Protein AF-A0A8H5LMY0-F1 (afdb_monomer)

Solvent-accessible surface area (backbone atoms only — not comparable to full-atom values): 20504 Å² total; per-residue (Å²): 91,68,71,32,50,54,47,29,51,53,27,47,54,52,28,55,54,41,46,53,51,49,53,58,50,42,75,74,46,47,87,82,40,77,97,56,45,57,63,59,41,33,75,75,74,34,60,69,45,54,53,30,51,51,51,29,51,52,29,47,50,49,32,50,54,35,41,39,71,71,48,44,89,65,20,61,63,63,47,51,52,53,53,41,46,51,36,19,69,30,70,88,53,88,33,87,56,16,20,34,84,35,74,74,58,60,54,61,48,52,30,50,52,50,54,29,56,77,70,73,48,83,78,55,75,79,73,68,66,73,43,54,44,51,33,65,26,71,44,54,53,84,74,40,71,68,59,55,48,52,40,53,55,38,50,77,70,64,54,68,51,78,52,70,48,76,55,56,63,69,57,58,74,69,53,50,60,57,81,75,70,44,90,75,84,91,67,79,77,76,65,88,74,67,47,35,34,33,37,28,52,59,88,95,41,82,43,81,46,70,59,80,48,83,97,45,55,89,41,51,46,41,35,42,24,14,60,33,74,49,78,30,45,43,44,68,22,71,55,66,68,80,60,54,65,77,78,46,73,87,60,61,97,80,58,72,79,38,60,61,95,90,49,62,44,68,44,29,36,36,35,32,31,76,51,27,43,37,38,37,30,35,83,92,51,27,65,60,51,50,53,49,51,52,44,20,58,75,47,24,11,32,38,35,49,76,58,34,36,32,47,44,71,44,80,54,97,64,83,51,64,61,90,85,50,43,51,23,49,46,90,60,47,46,74,39,80,92,72,22,36,38,37,43,40,48,44,91,81,71,88,65,72,43,77,79,46,72,46,65,42,67,47,102

pLDDT: mean 80.81, std 12.06, range [38.53, 96.0]

Nearest PDB structures (foldseek):
  8oqy-assembly1_C  TM=3.494E-01  e=2.294E+00  Homo sapiens
  7n52-assembly3_C  TM=2.792E-01  e=6.832E+00  Runella zeae

Mean predicted aligned error: 9.89 Å

Organism: NCBI:txid2823264

Radius of gyration: 25.11 Å; Cα contacts (8 Å, |Δi|>4): 521; chains: 1; bounding box: 63×44×65 Å

Secondary structure (DSSP, 8-state):
-HHHHHHHHHHHHHHHHHHHHHHHHHHHHGGGSTT--HHHHHHHH-HHHHHHHHHHHHHHHHHHHHHHHHHGGGGHHHHHHHHHHHHHT-SSS--TTTEEEEES-HHHHHHHHHHHHHHTPPPPGGGG---EEEEE-EEEET--HHHHHHHHHHHHTT----EEEEE-HHHHHH--TTTTT-S---S----STTSEEEEEEETTEEEEEE---TT-GGGEEEEEEESEEEEEEEEE-TTS-TTHHHH--S--TT--SSS-TT-EEEEEEEEEES-EEEEEE-HHHHHHHHHHHHHHHHHT-EEEETTEEEESS---TT-S--TTSEEEEGGG-EEETTTTEEEEEPPTT--S-EEEEEEEEE--

Sequence (364 aa):
MEKAREAVEAANVNYYAVLNEAQIQWKIVKDSFFGMDFWQWVIGKYAPLSDADNARKATSVELYEAMNVYHGPDAAYPAQIVNGLGRTTSSKALSPGYNQDGLIDDADLINRIFEYAKKGEKIPDGDLVQSTIRVPQYTLSGYTSTVIQSWIDASSRGASRDQVITIDIDQGRTTKWEDLGFKEVSGNGAGLWPFLSAEVRVGDQWESRILNTSGRENDIALQLAMVGVQKFDIETGGWNIPNVKTRFPDRIPDAPDALSPKVARILSVLAAYDIELKVNFASGIRNEVDKTYEEVKSTGGRMSVFGFHVSAGADNGSDNGSNEYIETKFEDVKWDEASGSMTLTAVKGQFYPTILGAVAHRFD

Structure (mmCIF, N/CA/C/O backbone):
data_AF-A0A8H5LMY0-F1
#
_entry.id   AF-A0A8H5LMY0-F1
#
loop_
_atom_site.group_PDB
_atom_site.id
_atom_site.type_symbol
_atom_site.label_atom_id
_atom_site.label_alt_id
_atom_site.label_comp_id
_atom_site.label_asym_id
_atom_site.label_entity_id
_atom_site.label_seq_id
_atom_site.pdbx_PDB_ins_code
_atom_site.Cartn_x
_atom_site.Cartn_y
_atom_site.Cartn_z
_atom_site.occupancy
_atom_site.B_iso_or_equiv
_atom_site.auth_seq_id
_atom_site.auth_comp_id
_atom_site.auth_asym_id
_atom_site.auth_atom_id
_atom_site.pdbx_PDB_model_num
ATOM 1 N N . MET A 1 1 ? 31.220 4.637 -24.782 1.00 78.12 1 MET A N 1
ATOM 2 C CA . MET A 1 1 ? 30.242 3.971 -23.897 1.00 78.12 1 MET A CA 1
ATOM 3 C C . MET A 1 1 ? 29.850 4.868 -22.726 1.00 78.12 1 MET A C 1
ATOM 5 O O . MET A 1 1 ? 28.676 5.174 -22.620 1.00 78.12 1 MET A O 1
ATOM 9 N N . GLU A 1 2 ? 30.793 5.344 -21.905 1.00 80.50 2 GLU A N 1
ATOM 10 C CA . GLU A 1 2 ? 30.508 6.189 -20.725 1.00 80.50 2 GLU A CA 1
ATOM 11 C C . GLU A 1 2 ? 29.633 7.416 -21.030 1.00 80.50 2 GLU A C 1
ATOM 13 O O . GLU A 1 2 ? 28.540 7.526 -20.488 1.00 80.50 2 GLU A O 1
ATOM 18 N N . LYS A 1 3 ? 30.026 8.241 -22.009 1.00 85.25 3 LYS A N 1
ATOM 19 C CA . LYS A 1 3 ? 29.224 9.388 -22.472 1.00 85.25 3 LYS A CA 1
ATOM 20 C C . LYS A 1 3 ? 27.784 9.018 -22.874 1.00 85.25 3 LYS A C 1
ATOM 22 O O . LYS A 1 3 ? 26.855 9.764 -22.593 1.00 85.25 3 LYS A O 1
ATOM 27 N N . ALA A 1 4 ? 27.592 7.874 -23.537 1.00 83.25 4 ALA A N 1
ATOM 28 C CA . ALA A 1 4 ? 26.262 7.419 -23.957 1.00 83.25 4 ALA A CA 1
ATOM 29 C C . ALA A 1 4 ? 25.419 6.956 -22.755 1.00 83.25 4 ALA A C 1
ATOM 31 O O . ALA A 1 4 ? 24.219 7.206 -22.704 1.00 83.25 4 ALA A O 1
ATOM 32 N N . ARG A 1 5 ? 26.054 6.333 -21.753 1.00 79.75 5 ARG A N 1
ATOM 33 C CA . ARG A 1 5 ? 25.404 5.955 -20.491 1.00 79.75 5 ARG A CA 1
ATOM 34 C C . ARG A 1 5 ? 24.931 7.187 -19.719 1.00 79.75 5 ARG A C 1
ATOM 36 O O . ARG A 1 5 ? 23.774 7.228 -19.320 1.00 79.75 5 ARG A O 1
ATOM 43 N N . GLU A 1 6 ? 25.797 8.185 -19.552 1.00 84.12 6 GLU A N 1
ATOM 44 C CA . GLU A 1 6 ? 25.456 9.447 -18.876 1.00 84.12 6 GLU A CA 1
ATOM 45 C C . GLU A 1 6 ? 24.308 10.179 -19.585 1.00 84.12 6 GLU A C 1
ATOM 47 O O . GLU A 1 6 ? 23.391 10.681 -18.937 1.00 84.12 6 GLU A O 1
ATOM 52 N N . ALA A 1 7 ? 24.306 10.183 -20.923 1.00 86.12 7 ALA A N 1
ATOM 53 C CA . ALA A 1 7 ? 23.224 10.767 -21.711 1.00 86.12 7 ALA A CA 1
ATOM 54 C C . ALA A 1 7 ? 21.880 10.045 -21.499 1.00 86.12 7 ALA A C 1
ATOM 56 O O . ALA A 1 7 ? 20.842 10.699 -21.376 1.00 86.12 7 ALA A O 1
ATOM 57 N N . VAL A 1 8 ? 21.879 8.708 -21.420 1.00 82.69 8 VAL A N 1
ATOM 58 C CA . VAL A 1 8 ? 20.674 7.921 -21.101 1.00 82.69 8 VAL A CA 1
ATOM 59 C C . VAL A 1 8 ? 20.189 8.192 -19.681 1.00 82.69 8 VAL A C 1
ATOM 61 O O . VAL A 1 8 ? 18.988 8.357 -19.471 1.00 82.69 8 VAL A O 1
ATOM 64 N N . GLU A 1 9 ? 21.095 8.264 -18.707 1.00 81.38 9 GLU A N 1
ATOM 65 C CA . GLU A 1 9 ? 20.751 8.565 -17.316 1.00 81.38 9 GLU A CA 1
ATOM 66 C C . GLU A 1 9 ? 20.093 9.944 -17.190 1.00 81.38 9 GLU A C 1
ATOM 68 O O . GLU A 1 9 ? 18.979 10.048 -16.674 1.00 81.38 9 GLU A O 1
ATOM 73 N N . ALA A 1 10 ? 20.712 10.983 -17.755 1.00 85.38 10 ALA A N 1
ATOM 74 C CA . ALA A 1 10 ? 20.158 12.334 -17.761 1.00 85.38 10 ALA A CA 1
ATOM 75 C C . ALA A 1 10 ? 18.797 12.402 -18.478 1.00 85.38 10 ALA A C 1
ATOM 77 O O . ALA A 1 10 ? 17.859 13.032 -17.982 1.00 85.38 10 ALA A O 1
ATOM 78 N N . ALA A 1 11 ? 18.655 11.717 -19.618 1.00 86.69 11 ALA A N 1
ATOM 79 C CA . ALA A 1 11 ? 17.395 11.672 -20.353 1.00 86.69 11 ALA A CA 1
ATOM 80 C C . ALA A 1 11 ? 16.287 10.941 -19.575 1.00 86.69 11 ALA A C 1
ATOM 82 O O . ALA A 1 11 ? 15.136 11.374 -19.610 1.00 86.69 11 ALA A O 1
ATOM 83 N N . ASN A 1 12 ? 16.621 9.875 -18.839 1.00 83.00 12 ASN A N 1
ATOM 84 C CA . ASN A 1 12 ? 15.682 9.189 -17.951 1.00 83.00 12 ASN A CA 1
ATOM 85 C C . ASN A 1 12 ? 15.234 10.098 -16.800 1.00 83.00 12 ASN A C 1
ATOM 87 O O . ASN A 1 12 ? 14.035 10.191 -16.547 1.00 83.00 12 ASN A O 1
ATOM 91 N N . VAL A 1 13 ? 16.166 10.793 -16.136 1.00 84.44 13 VAL A N 1
ATOM 92 C CA . VAL A 1 13 ? 15.845 11.744 -15.056 1.00 84.44 13 VAL A CA 1
ATOM 93 C C . VAL A 1 13 ? 14.888 12.826 -15.557 1.00 84.44 13 VAL A C 1
ATOM 95 O O . VAL A 1 13 ? 13.841 13.047 -14.949 1.00 84.44 13 VAL A O 1
ATOM 98 N N . ASN A 1 14 ? 15.198 13.446 -16.700 1.00 90.12 14 ASN A N 1
ATOM 99 C CA . ASN A 1 14 ? 14.336 14.460 -17.305 1.00 90.12 14 ASN A CA 1
ATOM 100 C C . ASN A 1 14 ? 12.956 13.896 -17.675 1.00 90.12 14 ASN A C 1
ATOM 102 O O . ASN A 1 14 ? 11.933 14.496 -17.362 1.00 90.12 14 ASN A O 1
ATOM 106 N N . TYR A 1 15 ? 12.912 12.718 -18.301 1.00 88.94 15 TYR A N 1
ATOM 107 C CA . TYR A 1 15 ? 11.657 12.073 -18.674 1.00 88.94 15 TYR A CA 1
ATOM 108 C C . TYR A 1 15 ? 10.741 11.827 -17.472 1.00 88.94 15 TYR A C 1
ATOM 110 O O . TYR A 1 15 ? 9.559 12.157 -17.541 1.00 88.94 15 TYR A O 1
ATOM 118 N N . TYR A 1 16 ? 11.260 11.285 -16.366 1.00 85.94 16 TYR A N 1
ATOM 119 C CA . TYR A 1 16 ? 10.435 11.019 -15.185 1.00 85.94 16 TYR A CA 1
ATOM 120 C C . TYR A 1 16 ? 9.992 12.294 -14.466 1.00 85.94 16 TYR A C 1
ATOM 122 O O . TYR A 1 16 ? 8.871 12.331 -13.960 1.00 85.94 16 TYR A O 1
ATOM 130 N N . ALA A 1 17 ? 10.817 13.345 -14.468 1.00 87.88 17 ALA A N 1
ATOM 131 C CA . ALA A 1 17 ? 10.412 14.653 -13.960 1.00 87.88 17 ALA A CA 1
ATOM 132 C C . ALA A 1 17 ? 9.225 15.215 -14.764 1.00 87.88 17 ALA A C 1
ATOM 134 O O . ALA A 1 17 ? 8.184 15.534 -14.190 1.00 87.88 17 ALA A O 1
ATOM 135 N N . VAL A 1 18 ? 9.334 15.227 -16.096 1.00 91.88 18 VAL A N 1
ATOM 136 C CA . VAL A 1 18 ? 8.271 15.719 -16.988 1.00 91.88 18 VAL A CA 1
ATOM 137 C C . VAL A 1 18 ? 7.027 14.822 -16.949 1.00 91.88 18 VAL A C 1
ATOM 139 O O . VAL A 1 18 ? 5.908 15.318 -17.042 1.00 91.88 18 VAL A O 1
ATOM 142 N N . LEU A 1 19 ? 7.186 13.504 -16.784 1.00 88.44 19 LEU A N 1
ATOM 143 C CA . LEU A 1 19 ? 6.060 12.582 -16.609 1.00 88.44 19 LEU A CA 1
ATOM 144 C C . LEU A 1 19 ? 5.266 12.908 -15.340 1.00 88.44 19 LEU A C 1
ATOM 146 O O . LEU A 1 19 ? 4.040 12.955 -15.392 1.00 88.44 19 LEU A O 1
ATOM 150 N N . ASN A 1 20 ? 5.956 13.152 -14.225 1.00 86.38 20 ASN A N 1
ATOM 151 C CA . ASN A 1 20 ? 5.317 13.528 -12.968 1.00 86.38 20 ASN A CA 1
ATOM 152 C C . ASN A 1 20 ? 4.568 14.866 -13.099 1.00 86.38 20 ASN A C 1
ATOM 154 O O . ASN A 1 20 ? 3.418 14.983 -12.681 1.00 86.38 20 ASN A O 1
ATOM 158 N N . GLU A 1 21 ? 5.173 15.862 -13.751 1.00 91.12 21 GLU A N 1
ATOM 159 C CA . GLU A 1 21 ? 4.499 17.132 -14.048 1.00 91.12 21 GLU A CA 1
ATOM 160 C C . GLU A 1 21 ? 3.264 16.937 -14.937 1.00 91.12 21 GLU A C 1
ATOM 162 O O . GLU A 1 21 ? 2.202 17.490 -14.646 1.00 91.12 21 GLU A O 1
ATOM 167 N N . ALA A 1 22 ? 3.363 16.110 -15.980 1.00 90.00 22 ALA A N 1
ATOM 168 C CA . ALA A 1 22 ? 2.241 15.791 -16.857 1.00 90.00 22 ALA A CA 1
ATOM 169 C C . ALA A 1 22 ? 1.087 15.132 -16.091 1.00 90.00 22 ALA A C 1
ATOM 171 O O . ALA A 1 22 ? -0.069 15.472 -16.327 1.00 90.00 22 ALA A O 1
ATOM 172 N N . GLN A 1 23 ? 1.381 14.219 -15.160 1.00 86.75 23 GLN A N 1
ATOM 173 C CA . GLN A 1 23 ? 0.374 13.577 -14.309 1.00 86.75 23 GLN A CA 1
ATOM 174 C C . GLN A 1 23 ? -0.329 14.588 -13.400 1.00 86.75 23 GLN A C 1
ATOM 176 O O . GLN A 1 23 ? -1.553 14.566 -13.293 1.00 86.75 23 GLN A O 1
ATOM 181 N N . ILE A 1 24 ? 0.423 15.506 -12.786 1.00 86.88 24 ILE A N 1
ATOM 182 C CA . ILE A 1 24 ? -0.144 16.587 -11.966 1.00 86.88 24 ILE A CA 1
ATOM 183 C C . ILE A 1 24 ? -1.060 17.477 -12.816 1.00 86.88 24 ILE A C 1
ATOM 185 O O . ILE A 1 24 ? -2.178 17.778 -12.408 1.00 86.88 24 ILE A O 1
ATOM 189 N N . GLN A 1 25 ? -0.620 17.872 -14.013 1.00 90.69 25 GLN A N 1
ATOM 190 C CA . GLN A 1 25 ? -1.428 18.694 -14.919 1.00 90.69 25 GLN A CA 1
ATOM 191 C C . GLN A 1 25 ? -2.674 17.954 -15.412 1.00 90.69 25 GLN A C 1
ATOM 193 O O . GLN A 1 25 ? -3.753 18.539 -15.460 1.00 90.69 25 GLN A O 1
ATOM 198 N N . TRP A 1 26 ? -2.557 16.662 -15.725 1.00 89.38 26 TRP A N 1
ATOM 199 C CA . TRP A 1 26 ? -3.686 15.833 -16.138 1.00 89.38 26 TRP A CA 1
ATOM 200 C C . TRP A 1 26 ? -4.792 15.808 -15.085 1.00 89.38 26 TRP A C 1
ATOM 202 O O . TRP A 1 26 ? -5.952 16.029 -15.426 1.00 89.38 26 TRP A O 1
ATOM 212 N N . LYS A 1 27 ? -4.434 15.654 -13.804 1.00 84.00 27 LYS A N 1
ATOM 213 C CA . LYS A 1 27 ? -5.391 15.707 -12.687 1.00 84.00 27 LYS A CA 1
ATOM 214 C C . LYS A 1 27 ? -6.199 17.004 -12.648 1.00 84.00 27 LYS A C 1
ATOM 216 O O . LYS A 1 27 ? -7.352 16.976 -12.237 1.00 84.00 27 LYS A O 1
ATOM 221 N N . ILE A 1 28 ? -5.619 18.116 -13.101 1.00 87.00 28 ILE A N 1
ATOM 222 C CA . ILE A 1 28 ? -6.274 19.431 -13.141 1.00 87.00 28 ILE A CA 1
ATOM 223 C C . ILE A 1 28 ? -7.209 19.556 -14.351 1.00 87.00 28 ILE A C 1
ATOM 225 O O . ILE A 1 28 ? -8.262 20.181 -14.253 1.00 87.00 28 ILE A O 1
ATOM 229 N N . VAL A 1 29 ? -6.826 19.003 -15.507 1.00 88.69 29 VAL A N 1
ATOM 230 C CA . VAL A 1 29 ? -7.507 19.296 -16.781 1.00 88.69 29 VAL A CA 1
ATOM 231 C C . VAL A 1 29 ? -8.411 18.181 -17.299 1.00 88.69 29 VAL A C 1
ATOM 233 O O . VAL A 1 29 ? -9.214 18.449 -18.190 1.00 88.69 29 VAL A O 1
ATOM 236 N N . LYS A 1 30 ? -8.305 16.951 -16.785 1.00 84.62 30 LYS A N 1
ATOM 237 C CA . LYS A 1 30 ? -8.988 15.761 -17.328 1.00 84.62 30 LYS A CA 1
ATOM 238 C C . LYS A 1 30 ? -10.499 15.927 -17.509 1.00 84.62 30 LYS A C 1
ATOM 240 O O . LYS A 1 30 ? -11.033 15.505 -18.531 1.00 84.62 30 LYS A O 1
ATOM 245 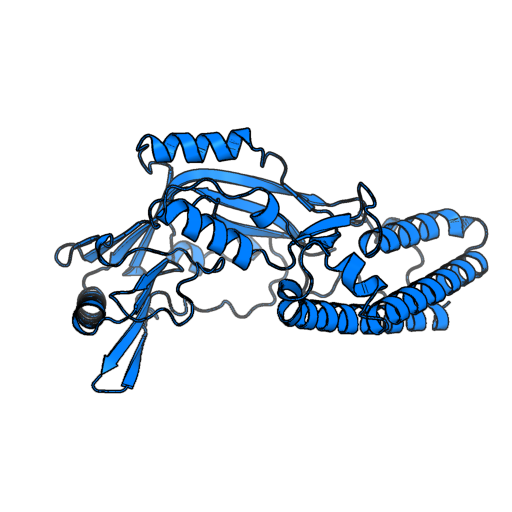N N . ASP A 1 31 ? -11.172 16.635 -16.603 1.00 83.56 31 ASP A N 1
ATOM 246 C CA . ASP A 1 31 ? -12.624 16.856 -16.674 1.00 83.56 31 ASP A CA 1
ATOM 247 C C . ASP A 1 31 ? -13.028 17.770 -17.843 1.00 83.56 31 ASP A C 1
ATOM 249 O O . ASP A 1 31 ? -14.152 17.714 -18.336 1.00 83.56 31 ASP A O 1
ATOM 253 N N . SER A 1 32 ? -12.091 18.581 -18.345 1.00 86.62 32 SER A N 1
ATOM 254 C CA . SER A 1 32 ? -12.278 19.397 -19.552 1.00 86.62 32 SER A CA 1
ATOM 255 C C . SER A 1 32 ? -12.046 18.613 -20.853 1.00 86.62 32 SER A C 1
ATOM 257 O O . SER A 1 32 ? -12.332 19.127 -21.935 1.00 86.62 32 SER A O 1
ATOM 259 N N . PHE A 1 33 ? -11.532 17.381 -20.772 1.00 82.69 33 PHE A N 1
ATOM 260 C CA . PHE A 1 33 ? -11.174 16.534 -21.913 1.00 82.69 33 PHE A CA 1
ATOM 261 C C . PHE A 1 33 ? -11.903 15.182 -21.858 1.00 82.69 33 PHE A C 1
ATOM 263 O O . PHE A 1 33 ? -11.289 14.117 -21.890 1.00 82.69 33 PHE A O 1
ATOM 270 N N . PHE A 1 34 ? -13.237 15.225 -21.797 1.00 76.69 34 PHE A N 1
ATOM 271 C CA . PHE A 1 34 ? -14.074 14.025 -21.715 1.00 76.69 34 PHE A CA 1
ATOM 272 C C . PHE A 1 34 ? -13.813 13.036 -22.866 1.00 76.69 34 PHE A C 1
ATOM 274 O O . PHE A 1 34 ? -13.769 13.418 -24.037 1.00 76.69 34 PHE A O 1
ATOM 281 N N . GLY A 1 35 ? -13.668 11.751 -22.528 1.00 74.81 35 GLY A N 1
ATOM 282 C CA . GLY A 1 35 ? -13.412 10.671 -23.488 1.00 74.81 35 GLY A CA 1
ATOM 283 C C . GLY A 1 35 ? -11.971 10.592 -24.008 1.00 74.81 35 GLY A C 1
ATOM 284 O O . GLY A 1 35 ? -11.699 9.764 -24.875 1.00 74.81 35 GLY A O 1
ATOM 285 N N . MET A 1 36 ? -11.064 11.429 -23.495 1.00 81.12 36 MET A N 1
ATOM 286 C CA . MET A 1 36 ? -9.635 11.377 -23.787 1.00 81.12 36 MET A CA 1
ATOM 287 C C . MET A 1 36 ? -8.887 10.721 -22.623 1.00 81.12 36 MET A C 1
ATOM 289 O O . MET A 1 36 ? -9.093 11.099 -21.472 1.00 81.12 36 MET A O 1
ATOM 293 N N . ASP A 1 37 ? -8.010 9.759 -22.906 1.00 81.62 37 ASP A N 1
ATOM 294 C CA . ASP A 1 37 ? -7.088 9.227 -21.898 1.00 81.62 37 ASP A CA 1
ATOM 295 C C . ASP A 1 37 ? -5.829 10.101 -21.753 1.00 81.62 37 ASP A C 1
ATOM 297 O O . ASP A 1 37 ? -5.528 10.964 -22.587 1.00 81.62 37 ASP A O 1
ATOM 301 N N . PHE A 1 38 ? -5.064 9.856 -20.686 1.00 85.25 38 PHE A N 1
ATOM 302 C CA . PHE A 1 38 ? -3.821 10.572 -20.409 1.00 85.25 38 PHE A CA 1
ATOM 303 C C . PHE A 1 38 ? -2.852 10.586 -21.602 1.00 85.25 38 PHE A C 1
ATOM 305 O O . PHE A 1 38 ? -2.283 11.628 -21.918 1.00 85.25 38 PHE A O 1
ATOM 312 N N . TRP A 1 39 ? -2.664 9.466 -22.303 1.00 83.94 39 TRP A N 1
ATOM 313 C CA . TRP A 1 39 ? -1.712 9.386 -23.413 1.00 83.94 39 TRP A CA 1
ATOM 314 C C . TRP A 1 39 ? -2.219 10.088 -24.670 1.00 83.94 39 TRP A C 1
ATOM 316 O O . TRP A 1 39 ? -1.433 10.735 -25.363 1.00 83.94 39 TRP A O 1
ATOM 326 N N . GLN A 1 40 ? -3.518 10.015 -24.950 1.00 84.62 40 GLN A N 1
ATOM 327 C CA . GLN A 1 40 ? -4.160 10.783 -26.013 1.00 84.62 40 GLN A CA 1
ATOM 328 C C . GLN A 1 40 ? -4.018 12.289 -25.759 1.00 84.62 40 GLN A C 1
ATOM 330 O O . GLN A 1 40 ? -3.682 13.041 -26.679 1.00 84.62 40 GLN A O 1
ATOM 335 N N . TRP A 1 41 ? -4.186 12.720 -24.505 1.00 89.38 41 TRP A N 1
ATOM 336 C CA . TRP A 1 41 ? -3.946 14.102 -24.100 1.00 89.38 41 TRP A CA 1
ATOM 337 C C . TRP A 1 41 ? -2.478 14.487 -24.239 1.00 89.38 41 TRP A C 1
ATOM 339 O O . TRP A 1 41 ? -2.177 15.516 -24.840 1.00 89.38 41 TRP A O 1
ATOM 349 N N . VAL A 1 42 ? -1.549 13.643 -23.789 1.00 88.94 42 VAL A N 1
ATOM 350 C CA . VAL A 1 42 ? -0.111 13.895 -23.944 1.00 88.94 42 VAL A CA 1
ATOM 351 C C . VAL A 1 42 ? 0.259 14.104 -25.412 1.00 88.94 42 VAL A C 1
ATOM 353 O O . VAL A 1 42 ? 0.918 15.088 -25.744 1.00 88.94 42 VAL A O 1
ATOM 356 N N . ILE A 1 43 ? -0.219 13.230 -26.302 1.00 85.19 43 ILE A N 1
ATOM 357 C CA . ILE A 1 43 ? 0.054 13.308 -27.744 1.00 85.19 43 ILE A CA 1
ATOM 358 C C . ILE A 1 43 ? -0.514 14.595 -28.355 1.00 85.19 43 ILE A C 1
ATOM 360 O O . ILE A 1 43 ? 0.135 15.211 -29.198 1.00 85.19 43 ILE A O 1
ATOM 364 N N . GLY A 1 44 ? -1.723 15.000 -27.961 1.00 86.56 44 GLY A N 1
ATOM 365 C CA . GLY A 1 44 ? -2.414 16.129 -28.584 1.00 86.56 44 GLY A CA 1
ATOM 366 C C . GLY A 1 44 ? -2.173 17.493 -27.933 1.00 86.56 44 GLY A C 1
ATOM 367 O O . GLY A 1 44 ? -2.432 18.515 -28.573 1.00 86.56 44 GLY A O 1
ATOM 368 N N . LYS A 1 45 ? -1.769 17.527 -26.657 1.00 90.88 45 LYS A N 1
ATOM 369 C CA . LYS A 1 45 ? -1.872 18.715 -25.790 1.00 90.88 45 LYS A CA 1
ATOM 370 C C . LYS A 1 45 ? -0.692 18.926 -24.839 1.00 90.88 45 LYS A C 1
ATOM 372 O O . LYS A 1 45 ? -0.563 20.037 -24.333 1.00 90.88 45 LYS A O 1
ATOM 377 N N . TYR A 1 46 ? 0.181 17.937 -24.625 1.00 92.12 46 TYR A N 1
ATOM 378 C CA . TYR A 1 46 ? 1.328 18.063 -23.715 1.00 92.12 46 TYR A CA 1
ATOM 379 C C . TYR A 1 46 ? 2.644 17.647 -24.390 1.00 92.12 46 TYR A C 1
ATOM 381 O O . TYR A 1 46 ? 3.262 16.628 -24.070 1.00 92.12 46 TYR A O 1
ATOM 389 N N . ALA A 1 47 ? 3.092 18.486 -25.332 1.00 93.12 47 ALA A N 1
ATOM 390 C CA . ALA A 1 47 ? 4.332 18.294 -26.088 1.00 93.12 47 ALA A CA 1
ATOM 391 C C . ALA A 1 47 ? 5.585 18.000 -25.229 1.00 93.12 47 ALA A C 1
ATOM 393 O O . ALA A 1 47 ? 6.333 17.103 -25.625 1.00 93.12 47 ALA A O 1
ATOM 394 N N . PRO A 1 48 ? 5.798 18.627 -24.046 1.00 94.94 48 PRO A N 1
ATOM 395 C CA . PRO A 1 48 ? 7.012 18.400 -23.258 1.00 94.94 48 PRO A CA 1
ATOM 396 C C . PRO A 1 48 ? 7.288 16.928 -22.933 1.00 94.94 48 PRO A C 1
ATOM 398 O O . PRO A 1 48 ? 8.429 16.477 -23.030 1.00 94.94 48 PRO A O 1
ATOM 401 N N . LEU A 1 49 ? 6.256 16.143 -22.599 1.00 91.06 49 LEU A N 1
ATOM 402 C CA . LEU A 1 49 ? 6.439 14.719 -22.297 1.00 91.06 49 LEU A CA 1
ATOM 403 C C . LEU A 1 49 ? 6.758 13.902 -23.554 1.00 91.06 49 LEU A C 1
ATOM 405 O O . LEU A 1 49 ? 7.557 12.966 -23.500 1.00 91.06 49 LEU A O 1
ATOM 409 N N . SER A 1 50 ? 6.169 14.258 -24.698 1.00 85.62 50 SER A N 1
ATOM 410 C CA . SER A 1 50 ? 6.508 13.613 -25.967 1.00 85.62 50 SER A CA 1
ATOM 411 C C . SER A 1 50 ? 7.959 13.898 -26.368 1.00 85.62 50 SER A C 1
ATOM 413 O O . SER A 1 50 ? 8.655 12.982 -26.810 1.00 85.62 50 SER A O 1
ATOM 415 N N . ASP A 1 51 ? 8.432 15.128 -26.170 1.00 89.88 51 ASP A N 1
ATOM 416 C CA . ASP A 1 51 ? 9.812 15.523 -26.458 1.00 89.88 51 ASP A CA 1
ATOM 417 C C . ASP A 1 51 ? 10.804 14.812 -25.532 1.00 89.88 51 ASP A C 1
ATOM 419 O O . ASP A 1 51 ? 11.807 14.266 -25.998 1.00 89.88 51 ASP A O 1
ATOM 423 N N . ALA A 1 52 ? 10.488 14.724 -24.237 1.00 89.75 52 ALA A N 1
ATOM 424 C CA . ALA A 1 52 ? 11.304 13.993 -23.275 1.00 89.75 52 ALA A CA 1
ATOM 425 C C . ALA A 1 52 ? 11.376 12.483 -23.591 1.00 89.75 52 ALA A C 1
ATOM 427 O O . ALA A 1 52 ? 12.456 11.893 -23.521 1.00 89.75 52 ALA A O 1
ATOM 428 N N . ASP A 1 53 ? 10.264 11.850 -23.992 1.00 86.38 53 ASP A N 1
ATOM 429 C CA . ASP A 1 53 ? 10.255 10.439 -24.420 1.00 86.38 53 ASP A CA 1
ATOM 430 C C . ASP A 1 53 ? 11.088 10.224 -25.693 1.00 86.38 53 ASP A C 1
ATOM 432 O O . ASP A 1 53 ? 11.834 9.248 -25.794 1.00 86.38 53 ASP A O 1
ATOM 436 N N . ASN A 1 54 ? 11.001 11.145 -26.657 1.00 86.94 54 ASN A N 1
ATOM 437 C CA . ASN A 1 54 ? 11.791 11.085 -27.886 1.00 86.94 54 ASN A CA 1
ATOM 438 C C . ASN A 1 54 ? 13.294 11.239 -27.601 1.00 86.94 54 ASN A C 1
ATOM 440 O O . ASN A 1 54 ? 14.088 10.453 -28.120 1.00 86.94 54 ASN A O 1
ATOM 444 N N . ALA A 1 55 ? 13.685 12.186 -26.741 1.00 89.25 55 ALA A N 1
ATOM 445 C CA . ALA A 1 55 ? 15.076 12.372 -26.326 1.00 89.25 55 ALA A CA 1
ATOM 446 C C . ALA A 1 55 ? 15.633 11.119 -25.630 1.00 89.25 55 ALA A C 1
ATOM 448 O O . ALA A 1 55 ? 16.719 10.648 -25.962 1.00 89.25 55 ALA A O 1
ATOM 449 N N . ARG A 1 56 ? 14.852 10.521 -24.725 1.00 87.38 56 ARG A N 1
ATOM 450 C CA . ARG A 1 56 ? 15.198 9.269 -24.038 1.00 87.38 56 ARG A CA 1
ATOM 451 C C . ARG A 1 56 ? 15.368 8.090 -24.997 1.00 87.38 56 ARG A C 1
ATOM 453 O O . ARG A 1 56 ? 16.285 7.284 -24.838 1.00 87.38 56 ARG A O 1
ATOM 460 N N . LYS A 1 57 ? 14.499 7.972 -26.004 1.00 84.25 57 LYS A N 1
ATOM 461 C CA . LYS A 1 57 ? 14.621 6.943 -27.049 1.00 84.25 57 LYS A CA 1
ATOM 462 C C . LYS A 1 57 ? 15.874 7.144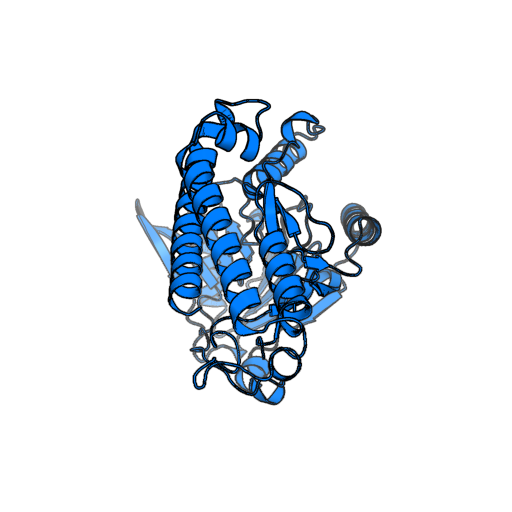 -27.893 1.00 84.25 57 LYS A C 1
ATOM 464 O O . LYS A 1 57 ? 16.575 6.170 -28.145 1.00 84.25 57 LYS A O 1
ATOM 469 N N . ALA A 1 58 ? 16.168 8.383 -28.287 1.00 86.12 58 ALA A N 1
ATOM 470 C CA . ALA A 1 58 ? 17.360 8.708 -29.064 1.00 86.12 58 ALA A CA 1
ATOM 471 C C . ALA A 1 58 ? 18.644 8.320 -28.313 1.00 86.12 58 ALA A C 1
ATOM 473 O O . ALA A 1 58 ? 19.458 7.568 -28.845 1.00 86.12 58 ALA A O 1
ATOM 474 N N . THR A 1 59 ? 18.782 8.718 -27.044 1.00 86.50 59 THR A N 1
ATOM 475 C CA . THR A 1 59 ? 19.963 8.358 -26.240 1.00 86.50 59 THR A CA 1
ATOM 476 C C . THR A 1 59 ? 20.059 6.853 -25.979 1.00 86.50 59 THR A C 1
ATOM 478 O O . THR A 1 59 ? 21.157 6.299 -25.947 1.00 86.50 59 THR A O 1
ATOM 481 N N . SER A 1 60 ? 18.927 6.150 -25.858 1.00 81.94 60 SER A N 1
ATOM 482 C CA . SER A 1 60 ? 18.916 4.685 -25.719 1.00 81.94 60 SER A CA 1
ATOM 483 C C . SER A 1 60 ? 19.450 3.974 -26.970 1.00 81.94 60 SER A C 1
ATOM 485 O O . SER A 1 60 ? 20.156 2.972 -26.847 1.00 81.94 60 SER A O 1
ATOM 487 N N . VAL A 1 61 ? 19.151 4.495 -28.166 1.00 82.75 61 VAL A N 1
ATOM 488 C CA . VAL A 1 61 ? 19.713 3.987 -29.430 1.00 82.75 61 VAL A CA 1
ATOM 489 C C . VAL A 1 61 ? 21.223 4.228 -29.483 1.00 82.75 61 VAL A C 1
ATOM 491 O O . VAL A 1 61 ? 21.969 3.301 -29.789 1.00 82.75 61 VAL A O 1
ATOM 494 N N . GLU A 1 62 ? 21.692 5.418 -29.100 1.00 85.44 62 GLU A N 1
ATOM 495 C CA . GLU A 1 62 ? 23.132 5.719 -29.038 1.00 85.44 62 GLU A CA 1
ATOM 496 C C . GLU A 1 62 ? 23.881 4.793 -28.067 1.00 85.44 62 GLU A C 1
ATOM 498 O O . GLU A 1 62 ? 24.991 4.337 -28.355 1.00 85.44 62 GLU A O 1
ATOM 503 N N . LEU A 1 63 ? 23.275 4.469 -26.918 1.00 83.38 63 LEU A N 1
ATOM 504 C CA . LEU A 1 63 ? 23.842 3.502 -25.979 1.00 83.38 63 LEU A CA 1
ATOM 505 C C . LEU A 1 63 ? 23.931 2.102 -26.600 1.00 83.38 63 LEU A C 1
ATOM 507 O O . LEU A 1 63 ? 24.964 1.449 -26.463 1.00 83.38 63 LEU A O 1
ATOM 511 N N . TYR A 1 64 ? 22.890 1.658 -27.307 1.00 79.81 64 TYR A N 1
ATOM 512 C CA . TYR A 1 64 ? 22.885 0.369 -28.004 1.00 79.81 64 TYR A CA 1
ATOM 513 C C . TYR A 1 64 ? 23.997 0.284 -29.061 1.00 79.81 64 TYR A C 1
ATOM 515 O O . TYR A 1 64 ? 24.745 -0.696 -29.107 1.00 79.81 64 TYR A O 1
ATOM 523 N N . GLU A 1 65 ? 24.167 1.326 -29.875 1.00 83.75 65 GLU A N 1
ATOM 524 C CA . GLU A 1 65 ? 25.253 1.402 -30.856 1.00 83.75 65 GLU A CA 1
ATOM 525 C C . GLU A 1 65 ? 26.629 1.373 -30.178 1.00 83.75 65 GLU A C 1
ATOM 527 O O . GLU A 1 65 ? 27.509 0.608 -30.579 1.00 83.75 65 GLU A O 1
ATOM 532 N N . ALA A 1 66 ? 26.802 2.132 -29.092 1.00 82.56 66 ALA A N 1
ATOM 533 C CA . ALA A 1 66 ? 28.037 2.132 -28.317 1.00 82.56 66 ALA A CA 1
ATOM 534 C C . ALA A 1 66 ? 28.343 0.762 -27.680 1.00 82.56 66 ALA A C 1
ATOM 536 O O . ALA A 1 66 ? 29.515 0.392 -27.579 1.00 82.56 66 ALA A O 1
ATOM 537 N N . MET A 1 67 ? 27.320 0.007 -27.265 1.00 78.31 67 MET A N 1
ATOM 538 C CA . MET A 1 67 ? 27.472 -1.357 -26.744 1.00 78.31 67 MET A CA 1
ATOM 539 C C . MET A 1 67 ? 27.926 -2.332 -27.831 1.00 78.31 67 MET A C 1
ATOM 541 O O . MET A 1 67 ? 28.827 -3.128 -27.578 1.00 78.31 67 MET A O 1
ATOM 545 N N . ASN A 1 68 ? 27.362 -2.243 -29.039 1.00 79.31 68 ASN A N 1
ATOM 546 C CA . ASN A 1 68 ? 27.783 -3.072 -30.172 1.00 79.31 68 ASN A CA 1
ATOM 547 C C . ASN A 1 68 ? 29.242 -2.818 -30.564 1.00 79.31 68 ASN A C 1
ATOM 549 O O . ASN A 1 68 ? 29.976 -3.763 -30.843 1.00 79.31 68 ASN A O 1
ATOM 553 N N . VAL A 1 69 ? 29.685 -1.557 -30.545 1.00 82.31 69 VAL A N 1
ATOM 554 C CA . VAL A 1 69 ? 31.088 -1.204 -30.819 1.00 82.31 69 VAL A CA 1
ATOM 555 C C . VAL A 1 69 ? 32.025 -1.745 -29.736 1.00 82.31 69 VAL A C 1
ATOM 557 O O . VAL A 1 69 ? 33.128 -2.181 -30.051 1.00 82.31 69 VAL A O 1
ATOM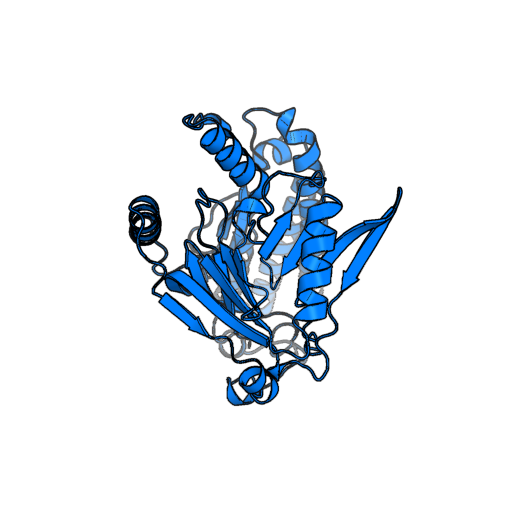 560 N N . TYR A 1 70 ? 31.603 -1.721 -28.470 1.00 78.06 70 TYR A N 1
ATOM 561 C CA . TYR A 1 70 ? 32.451 -2.133 -27.352 1.00 78.06 70 TYR A CA 1
ATOM 562 C C . TYR A 1 70 ? 32.530 -3.655 -27.170 1.00 78.06 70 TYR A C 1
ATOM 564 O O . TYR A 1 70 ? 33.617 -4.183 -26.964 1.00 78.06 70 TYR A O 1
ATOM 572 N N . HIS A 1 71 ? 31.398 -4.361 -27.245 1.00 75.44 71 HIS A N 1
ATOM 573 C CA . HIS A 1 71 ? 31.325 -5.806 -26.989 1.00 75.44 71 HIS A CA 1
ATOM 574 C C . HIS A 1 71 ? 31.368 -6.663 -28.267 1.00 75.44 71 HIS A C 1
ATOM 576 O O . HIS A 1 71 ? 31.483 -7.883 -28.180 1.00 75.44 71 HIS A O 1
ATOM 582 N N . GLY A 1 72 ? 31.272 -6.065 -29.460 1.00 77.81 72 GLY A N 1
ATOM 583 C CA . GLY A 1 72 ? 31.331 -6.801 -30.724 1.00 77.81 72 GLY A CA 1
ATOM 584 C C . GLY A 1 72 ? 30.240 -7.885 -30.826 1.00 77.81 72 GLY A C 1
ATOM 585 O O . GLY A 1 72 ? 29.085 -7.615 -30.492 1.00 77.81 72 GLY A O 1
ATOM 586 N N . PRO A 1 73 ? 30.563 -9.114 -31.274 1.00 72.56 73 PRO A N 1
ATOM 587 C CA . PRO A 1 73 ? 29.600 -10.219 -31.377 1.00 72.56 73 PRO A CA 1
ATOM 588 C C . PRO A 1 73 ? 28.887 -10.577 -30.061 1.00 72.56 73 PRO A C 1
ATOM 590 O O . PRO A 1 73 ? 27.741 -11.027 -30.095 1.00 72.56 73 PRO A O 1
ATOM 593 N N . ASP A 1 74 ? 29.520 -10.323 -28.912 1.00 71.50 74 ASP A N 1
ATOM 594 C CA . ASP A 1 74 ? 28.964 -10.631 -27.589 1.00 71.50 74 ASP A CA 1
ATOM 595 C C . ASP A 1 74 ? 27.963 -9.568 -27.101 1.00 71.50 74 ASP A C 1
ATOM 597 O O . ASP A 1 74 ? 27.255 -9.777 -26.114 1.00 71.50 74 ASP A O 1
ATOM 601 N N . ALA A 1 75 ? 27.825 -8.445 -27.820 1.00 72.38 75 ALA A N 1
ATOM 602 C CA . ALA A 1 75 ? 26.888 -7.370 -27.490 1.00 72.38 75 ALA A CA 1
ATOM 603 C C . ALA A 1 75 ? 25.418 -7.808 -27.551 1.00 72.38 75 ALA A C 1
ATOM 605 O O . ALA A 1 75 ? 24.569 -7.221 -26.878 1.00 72.38 75 ALA A O 1
ATOM 606 N N . ALA A 1 76 ? 25.105 -8.847 -28.333 1.00 76.50 76 ALA A N 1
ATOM 607 C CA . ALA A 1 76 ? 23.735 -9.282 -28.586 1.00 76.50 76 ALA A CA 1
ATOM 608 C C . ALA A 1 76 ? 22.968 -9.609 -27.294 1.00 76.50 76 ALA A C 1
ATOM 610 O O . ALA A 1 76 ? 21.800 -9.242 -27.163 1.00 76.50 76 ALA A O 1
ATOM 611 N N . TYR A 1 77 ? 23.619 -10.259 -26.326 1.00 76.88 77 TYR A N 1
ATOM 612 C CA . TYR A 1 77 ? 22.972 -10.676 -25.083 1.00 76.88 77 TYR A CA 1
ATOM 613 C C . TYR A 1 77 ? 22.723 -9.505 -24.106 1.00 76.88 77 TYR A C 1
ATOM 615 O O . TYR A 1 77 ? 21.562 -9.278 -23.749 1.00 76.88 77 TYR A O 1
ATOM 623 N N . PRO A 1 78 ? 23.727 -8.684 -23.728 1.00 75.00 78 PRO A N 1
ATOM 624 C CA . PRO A 1 78 ? 23.501 -7.463 -22.952 1.00 75.00 78 PRO A CA 1
ATOM 625 C C . PRO A 1 78 ? 22.481 -6.525 -23.601 1.00 75.00 78 PRO A C 1
ATOM 627 O O . PRO A 1 78 ? 21.640 -5.940 -22.919 1.00 75.00 78 PRO A O 1
ATOM 630 N N . ALA A 1 79 ? 22.507 -6.413 -24.928 1.00 75.50 79 ALA A N 1
ATOM 631 C CA . ALA A 1 79 ? 21.623 -5.513 -25.641 1.00 75.50 79 ALA A CA 1
ATOM 632 C C . ALA A 1 79 ? 20.161 -5.996 -25.671 1.00 75.50 79 ALA A C 1
ATOM 634 O O . ALA A 1 79 ? 19.246 -5.175 -25.625 1.00 75.50 79 ALA A O 1
ATOM 635 N N . GLN A 1 80 ? 19.907 -7.311 -25.675 1.00 79.06 80 GLN A N 1
ATOM 636 C CA . GLN A 1 80 ? 18.559 -7.854 -25.458 1.00 79.06 80 GLN A CA 1
ATOM 637 C C . GLN A 1 80 ? 18.013 -7.477 -24.077 1.00 79.06 80 GLN A C 1
ATOM 639 O O . GLN A 1 80 ? 16.846 -7.101 -23.962 1.00 79.06 80 GLN A O 1
ATOM 644 N N . ILE A 1 81 ? 18.857 -7.532 -23.044 1.00 81.06 81 ILE A N 1
ATOM 645 C CA . ILE A 1 81 ? 18.466 -7.171 -21.680 1.00 81.06 81 ILE A CA 1
ATOM 646 C C . ILE A 1 81 ? 18.155 -5.672 -21.581 1.00 81.06 81 ILE A C 1
ATOM 648 O O . ILE A 1 81 ? 17.090 -5.305 -21.086 1.00 81.06 81 ILE A O 1
ATOM 652 N N . VAL A 1 82 ? 19.030 -4.809 -22.108 1.00 78.38 82 VAL A N 1
ATOM 653 C CA . VAL A 1 82 ? 18.814 -3.351 -22.133 1.00 78.38 82 VAL A CA 1
ATOM 654 C C . VAL A 1 82 ? 17.546 -2.990 -22.911 1.00 78.38 82 VAL A C 1
ATOM 656 O O . VAL A 1 82 ? 16.732 -2.204 -22.428 1.00 78.38 82 VAL A O 1
ATOM 659 N N . ASN A 1 83 ? 17.309 -3.622 -24.064 1.00 78.94 83 ASN A N 1
ATOM 660 C CA . ASN A 1 83 ? 16.069 -3.441 -24.822 1.00 78.94 83 ASN A CA 1
ATOM 661 C C . ASN A 1 83 ? 14.831 -3.890 -24.033 1.00 78.94 83 ASN A C 1
ATOM 663 O O . ASN A 1 83 ? 13.797 -3.223 -24.079 1.00 78.94 83 ASN A O 1
ATOM 667 N N . GLY A 1 84 ? 14.924 -4.997 -23.291 1.00 82.00 84 GLY A N 1
ATOM 668 C CA . GLY A 1 84 ? 13.871 -5.453 -22.384 1.00 82.00 84 GLY A CA 1
ATOM 669 C C . GLY A 1 84 ? 13.561 -4.426 -21.291 1.00 82.00 84 GLY A C 1
ATOM 670 O O . GLY A 1 84 ? 12.406 -4.051 -21.110 1.00 82.00 84 GLY A O 1
ATOM 671 N N . LEU A 1 85 ? 14.587 -3.888 -20.628 1.00 81.94 85 LEU A N 1
ATOM 672 C CA . LEU A 1 85 ? 14.429 -2.822 -19.630 1.00 81.94 85 LEU A CA 1
ATOM 673 C C . LEU A 1 85 ? 13.831 -1.536 -20.226 1.00 81.94 85 LEU A C 1
ATOM 675 O O . LEU A 1 85 ? 13.011 -0.870 -19.589 1.00 81.94 85 LEU A O 1
ATOM 679 N N . GLY A 1 86 ? 14.175 -1.210 -21.474 1.00 78.25 86 GLY A N 1
ATOM 680 C CA . GLY A 1 86 ? 13.550 -0.116 -22.219 1.00 78.25 86 GLY A CA 1
ATOM 681 C C . GLY A 1 86 ? 12.039 -0.307 -22.409 1.00 78.25 86 GLY A C 1
ATOM 682 O O . GLY A 1 86 ? 11.281 0.661 -22.353 1.00 78.25 86 GLY A O 1
ATOM 683 N N . ARG A 1 87 ? 11.567 -1.553 -22.559 1.00 82.50 87 ARG A N 1
ATOM 684 C CA . ARG A 1 87 ? 10.130 -1.869 -22.668 1.00 82.50 87 ARG A CA 1
ATOM 685 C C . ARG A 1 87 ? 9.386 -1.672 -21.352 1.00 82.50 87 ARG A C 1
ATOM 687 O O . ARG A 1 87 ? 8.261 -1.182 -21.375 1.00 82.50 87 ARG A O 1
ATOM 694 N N . THR A 1 88 ? 10.018 -1.957 -20.216 1.00 81.19 88 THR A N 1
ATOM 695 C CA . THR A 1 88 ? 9.467 -1.705 -18.868 1.00 81.19 88 THR A CA 1
ATOM 696 C C . THR A 1 88 ? 9.053 -0.249 -18.672 1.00 81.19 88 THR A C 1
ATOM 698 O O . THR A 1 88 ? 8.077 0.052 -17.996 1.00 81.19 88 THR A O 1
ATOM 701 N N . THR A 1 89 ? 9.803 0.655 -19.295 1.00 70.38 89 THR A N 1
ATOM 702 C CA . THR A 1 89 ? 9.663 2.109 -19.169 1.00 70.38 89 THR A CA 1
ATOM 703 C C . THR A 1 89 ? 9.013 2.731 -20.410 1.00 70.38 89 THR A C 1
ATOM 705 O O . THR A 1 89 ? 8.991 3.951 -20.573 1.00 70.38 89 THR A O 1
ATOM 708 N N . SER A 1 90 ? 8.506 1.906 -21.332 1.00 70.12 90 SER A N 1
ATOM 709 C CA . SER A 1 90 ? 7.783 2.370 -22.514 1.00 70.12 90 SER A CA 1
ATOM 710 C C . SER A 1 90 ? 6.401 2.865 -22.106 1.00 70.12 90 SER A C 1
ATOM 712 O O . SER A 1 90 ? 5.559 2.084 -21.673 1.00 70.12 90 SER A O 1
ATOM 714 N N . SER A 1 91 ? 6.161 4.161 -22.276 1.00 65.94 91 SER A N 1
ATOM 715 C CA . SER A 1 91 ? 4.886 4.819 -21.979 1.00 65.94 91 SER A CA 1
ATOM 716 C C . SER A 1 91 ? 3.800 4.580 -23.020 1.00 65.94 91 SER A C 1
ATOM 718 O O . SER A 1 91 ? 2.620 4.578 -22.690 1.00 65.94 91 SER A O 1
ATOM 720 N N . LYS A 1 92 ? 4.184 4.394 -24.287 1.00 68.50 92 LYS A N 1
ATOM 721 C CA . LYS A 1 92 ? 3.246 4.456 -25.422 1.00 68.50 92 LYS A CA 1
ATOM 722 C C . LYS A 1 92 ? 2.621 3.111 -25.797 1.00 68.50 92 LYS A C 1
ATOM 724 O O . LYS A 1 92 ? 1.631 3.093 -26.518 1.00 68.50 92 LYS A O 1
ATOM 729 N N . ALA A 1 93 ? 3.192 1.990 -25.354 1.00 74.56 93 ALA A N 1
ATOM 730 C CA . ALA A 1 93 ? 2.710 0.664 -25.730 1.00 74.56 93 ALA A CA 1
ATOM 731 C C . ALA A 1 93 ? 2.840 -0.344 -24.588 1.00 74.56 93 ALA A C 1
ATOM 733 O O . ALA A 1 93 ? 3.880 -0.421 -23.922 1.00 74.56 93 ALA A O 1
ATOM 734 N N . LEU A 1 94 ? 1.797 -1.163 -24.432 1.00 80.75 94 LEU A N 1
ATOM 735 C CA . LEU A 1 94 ? 1.861 -2.368 -23.619 1.00 80.75 94 LEU A CA 1
ATOM 736 C C . LEU A 1 94 ? 2.906 -3.315 -24.220 1.00 80.75 94 LEU A C 1
ATOM 738 O O . LEU A 1 94 ? 2.884 -3.627 -25.409 1.00 80.75 94 LEU A O 1
ATOM 742 N N . SER A 1 95 ? 3.821 -3.768 -23.380 1.00 86.56 95 SER A N 1
ATOM 743 C CA . SER A 1 95 ? 4.837 -4.766 -23.675 1.00 86.56 95 SER A CA 1
ATOM 744 C C . SER A 1 95 ? 4.616 -5.930 -22.713 1.00 86.56 95 SER A C 1
ATOM 746 O O . SER A 1 95 ? 5.149 -5.891 -21.599 1.00 86.56 95 SER A O 1
ATOM 748 N N . PRO A 1 96 ? 3.819 -6.943 -23.111 1.00 86.94 96 PRO A N 1
ATOM 749 C CA . PRO A 1 96 ? 3.507 -8.080 -22.256 1.00 86.94 96 PRO A CA 1
ATOM 750 C C . PRO A 1 96 ? 4.771 -8.707 -21.672 1.00 86.94 96 PRO A C 1
ATOM 752 O O . PRO A 1 96 ? 5.758 -8.922 -22.380 1.00 86.94 96 PRO A O 1
ATOM 755 N N . GLY A 1 97 ? 4.746 -8.969 -20.371 1.00 87.69 97 GLY A N 1
ATOM 756 C CA . GLY A 1 97 ? 5.889 -9.477 -19.626 1.00 87.69 97 GLY A CA 1
ATOM 757 C C . GLY A 1 97 ? 6.843 -8.396 -19.120 1.00 87.69 97 GLY A C 1
ATOM 758 O O . GLY A 1 97 ? 7.720 -8.737 -18.343 1.00 87.69 97 GLY A O 1
ATOM 759 N N . TYR A 1 98 ? 6.716 -7.121 -19.500 1.00 87.94 98 TYR A N 1
ATOM 760 C CA . TYR A 1 98 ? 7.632 -6.052 -19.064 1.00 87.94 98 TYR A CA 1
ATOM 761 C C . TYR A 1 98 ? 6.919 -4.899 -18.363 1.00 87.94 98 TYR A C 1
ATOM 763 O O . TYR A 1 98 ? 7.378 -4.449 -17.314 1.00 87.94 98 TYR A O 1
ATOM 771 N N . ASN A 1 99 ? 5.803 -4.426 -18.910 1.00 90.56 99 ASN A N 1
ATOM 772 C CA . ASN A 1 99 ? 5.009 -3.359 -18.312 1.00 90.56 99 ASN A CA 1
ATOM 773 C C . ASN A 1 99 ? 3.523 -3.745 -18.249 1.00 90.56 99 ASN A C 1
ATOM 775 O O . ASN A 1 99 ? 3.088 -4.711 -18.877 1.00 90.56 99 ASN A O 1
ATOM 779 N N . GLN A 1 100 ? 2.761 -2.995 -17.463 1.00 88.38 100 GLN A N 1
ATOM 780 C CA . GLN A 1 100 ? 1.317 -3.138 -17.311 1.00 88.38 100 GLN A CA 1
ATOM 781 C C . GLN A 1 100 ? 0.651 -1.770 -17.186 1.00 88.38 100 GLN A C 1
ATOM 783 O O . GLN A 1 100 ? 1.333 -0.755 -17.021 1.00 88.38 100 GLN A O 1
ATOM 788 N N . ASP A 1 101 ? -0.676 -1.740 -17.284 1.00 85.38 101 ASP A N 1
ATOM 789 C CA . ASP A 1 101 ? -1.450 -0.551 -16.938 1.00 85.38 101 ASP A CA 1
ATOM 790 C C . ASP A 1 101 ? -1.440 -0.340 -15.418 1.00 85.38 101 ASP A C 1
ATOM 792 O O . ASP A 1 101 ? -1.717 -1.255 -14.645 1.00 85.38 101 ASP A O 1
ATOM 796 N N . GLY A 1 102 ? -1.092 0.873 -15.000 1.00 82.19 102 GLY A N 1
ATOM 797 C CA . GLY A 1 102 ? -1.212 1.372 -13.635 1.00 82.19 102 GLY A CA 1
ATOM 798 C C . GLY A 1 102 ? -2.141 2.579 -13.614 1.00 82.19 102 GLY A C 1
ATOM 799 O O . GLY A 1 102 ? -2.147 3.374 -14.553 1.00 82.19 102 GLY A O 1
ATOM 800 N N . LEU A 1 103 ? -2.941 2.711 -12.563 1.00 80.31 103 LEU A N 1
ATOM 801 C CA . LEU A 1 103 ? -3.919 3.790 -12.434 1.00 80.31 103 LEU A CA 1
ATOM 802 C C . LEU A 1 103 ? -3.237 5.115 -12.082 1.00 80.31 103 LEU A C 1
ATOM 804 O O . LEU A 1 103 ? -2.312 5.139 -11.275 1.00 80.31 103 LEU A O 1
ATOM 808 N N . ILE A 1 104 ? -3.697 6.211 -12.690 1.00 73.19 104 ILE A N 1
ATOM 809 C CA . ILE A 1 104 ? -3.239 7.577 -12.367 1.00 73.19 104 ILE A CA 1
ATOM 810 C C . ILE A 1 104 ? -4.091 8.198 -11.246 1.00 73.19 104 ILE A C 1
ATOM 812 O O . ILE A 1 104 ? -3.584 8.995 -10.453 1.00 73.19 104 ILE A O 1
ATOM 816 N N . ASP A 1 105 ? -5.365 7.797 -11.185 1.00 67.12 105 ASP A N 1
ATOM 817 C CA . ASP A 1 105 ? -6.424 8.376 -10.350 1.00 67.12 105 ASP A CA 1
ATOM 818 C C . ASP A 1 105 ? -7.269 7.270 -9.686 1.00 67.12 105 ASP A C 1
ATOM 820 O O . ASP A 1 105 ? -8.460 7.109 -9.958 1.00 67.12 105 ASP A O 1
ATOM 824 N N . ASP A 1 106 ? -6.640 6.442 -8.857 1.00 65.69 106 ASP A N 1
ATOM 825 C CA . ASP A 1 106 ? -7.295 5.344 -8.135 1.00 65.69 106 ASP A CA 1
ATOM 826 C C . ASP A 1 106 ? -8.316 5.838 -7.095 1.00 65.69 106 ASP A C 1
ATOM 828 O O . ASP A 1 106 ? -9.411 5.280 -6.995 1.00 65.69 106 ASP A O 1
ATOM 832 N N . ALA A 1 107 ? -7.990 6.917 -6.377 1.00 63.59 107 ALA A N 1
ATOM 833 C CA . ALA A 1 107 ? -8.869 7.537 -5.387 1.00 63.59 107 ALA A CA 1
ATOM 834 C C . ALA A 1 107 ? -10.205 7.996 -5.999 1.00 63.59 107 ALA A C 1
ATOM 836 O O . ALA A 1 107 ? -11.265 7.739 -5.434 1.00 63.59 107 ALA A O 1
ATOM 837 N N . ASP A 1 108 ? -10.193 8.597 -7.192 1.00 68.06 108 ASP A N 1
ATOM 838 C CA . ASP A 1 108 ? -11.420 9.084 -7.837 1.00 68.06 108 ASP A CA 1
ATOM 839 C C . ASP A 1 108 ? -12.372 7.950 -8.220 1.00 68.06 108 ASP A C 1
ATOM 841 O O . ASP A 1 108 ? -13.587 8.097 -8.077 1.00 68.06 108 ASP A O 1
ATOM 845 N N . LEU A 1 109 ? -11.843 6.807 -8.676 1.00 71.94 109 LEU A N 1
ATOM 846 C CA . LEU A 1 109 ? -12.689 5.647 -8.952 1.00 71.94 109 LEU A CA 1
ATOM 847 C C . LEU A 1 109 ? -13.333 5.139 -7.659 1.00 71.94 109 LEU A C 1
ATOM 849 O O . LEU A 1 109 ? -14.536 4.889 -7.636 1.00 71.94 109 LEU A O 1
ATOM 853 N N . ILE A 1 110 ? -12.545 4.985 -6.596 1.00 69.94 110 ILE A N 1
ATOM 854 C CA . ILE A 1 110 ? -13.038 4.488 -5.308 1.00 69.94 110 ILE A CA 1
ATOM 855 C C . ILE A 1 110 ? -14.116 5.423 -4.749 1.00 69.94 110 ILE A C 1
ATOM 857 O O . ILE A 1 110 ? -15.182 4.956 -4.346 1.00 69.94 110 ILE A O 1
ATOM 861 N N . ASN A 1 111 ? -13.911 6.735 -4.845 1.00 70.19 111 ASN A N 1
ATOM 862 C CA . ASN A 1 111 ? -14.894 7.742 -4.452 1.00 70.19 111 ASN A CA 1
ATOM 863 C C . ASN A 1 111 ? -16.196 7.635 -5.244 1.00 70.19 111 ASN A C 1
ATOM 865 O O . ASN A 1 111 ? -17.272 7.581 -4.651 1.00 70.19 111 ASN A O 1
ATOM 869 N N . ARG A 1 112 ? -16.115 7.507 -6.573 1.00 73.38 112 ARG A N 1
ATOM 870 C CA . ARG A 1 112 ? -17.300 7.291 -7.419 1.00 73.38 112 ARG A CA 1
ATOM 871 C C . ARG A 1 112 ? -18.025 6.001 -7.050 1.00 73.38 112 ARG A C 1
ATOM 873 O O . ARG A 1 112 ? -19.247 6.009 -6.924 1.00 73.38 112 ARG A O 1
ATOM 880 N N . ILE A 1 113 ? -17.293 4.904 -6.831 1.00 73.56 113 ILE A N 1
ATOM 881 C CA . ILE A 1 113 ? -17.877 3.632 -6.380 1.00 73.56 113 ILE A CA 1
ATOM 882 C C . ILE A 1 113 ? -18.645 3.846 -5.071 1.00 73.56 113 ILE A C 1
ATOM 884 O O . ILE A 1 113 ? -19.792 3.411 -4.968 1.00 73.56 113 ILE A O 1
ATOM 888 N N . PHE A 1 114 ? -18.058 4.547 -4.098 1.00 69.44 114 PHE A N 1
ATOM 889 C CA . PHE A 1 114 ? -18.727 4.859 -2.836 1.00 69.44 114 PHE A CA 1
ATOM 890 C C . PHE A 1 114 ? -19.974 5.725 -3.024 1.00 69.44 114 PHE A C 1
ATOM 892 O O . PHE A 1 114 ? -21.001 5.444 -2.406 1.00 69.44 114 PHE A O 1
ATOM 899 N N . GLU A 1 115 ? -19.928 6.755 -3.869 1.00 73.38 115 GLU A N 1
ATOM 900 C CA . GLU A 1 115 ? -21.087 7.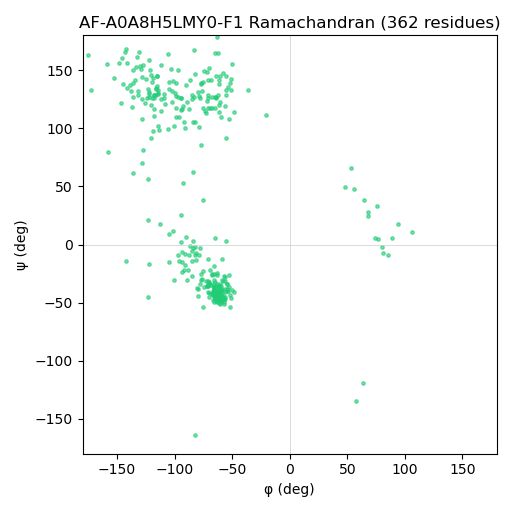608 -4.143 1.00 73.38 115 GLU A CA 1
ATOM 901 C C . GLU A 1 115 ? -22.251 6.827 -4.760 1.00 73.38 115 GLU A C 1
ATOM 903 O O . GLU A 1 115 ? -23.388 6.939 -4.294 1.00 73.38 115 GLU A O 1
ATOM 908 N N . TYR A 1 116 ? -21.979 6.009 -5.778 1.00 73.81 116 TYR A N 1
ATOM 909 C CA . TYR A 1 116 ? -23.000 5.179 -6.419 1.00 73.81 116 TYR A CA 1
ATOM 910 C C . TYR A 1 116 ? -23.533 4.099 -5.471 1.00 73.81 116 TYR A C 1
ATOM 912 O O . TYR A 1 116 ? -24.745 3.887 -5.398 1.00 73.81 116 TYR A O 1
ATOM 920 N N . ALA A 1 117 ? -22.663 3.482 -4.668 1.00 66.25 117 ALA A N 1
ATOM 921 C CA . ALA A 1 117 ? -23.067 2.522 -3.646 1.00 66.25 117 ALA A CA 1
ATOM 922 C C . ALA A 1 117 ? -23.971 3.149 -2.574 1.00 66.25 117 ALA A C 1
ATOM 924 O O . ALA A 1 117 ? -24.989 2.555 -2.219 1.00 66.25 117 ALA A O 1
ATOM 925 N N . LYS A 1 118 ? -23.654 4.364 -2.100 1.00 66.19 118 LYS A N 1
ATOM 926 C CA . LYS A 1 118 ? -24.501 5.126 -1.161 1.00 66.19 118 LYS A CA 1
ATOM 927 C C . LYS A 1 118 ? -25.890 5.406 -1.746 1.00 66.19 118 LYS A C 1
ATOM 929 O O . LYS A 1 118 ? -26.871 5.392 -1.007 1.00 66.19 118 LYS A O 1
ATOM 934 N N . LYS A 1 119 ? -25.980 5.640 -3.060 1.00 74.38 119 LYS A N 1
ATOM 935 C CA . LYS A 1 119 ? -27.244 5.871 -3.782 1.00 74.38 119 LYS A CA 1
ATOM 936 C C . LYS A 1 119 ? -27.994 4.578 -4.135 1.00 74.38 119 LYS A C 1
ATOM 938 O O . LYS A 1 119 ? -29.164 4.643 -4.497 1.00 74.38 119 LYS A O 1
ATOM 943 N N . GLY A 1 120 ? -27.353 3.411 -4.023 1.00 71.38 120 GLY A N 1
ATOM 944 C CA . GLY A 1 120 ? -27.913 2.138 -4.486 1.00 71.38 120 GLY A CA 1
ATOM 945 C C . GLY A 1 120 ? -28.036 2.055 -6.012 1.00 71.38 120 GLY A C 1
ATOM 946 O O . GLY A 1 120 ? -28.882 1.326 -6.528 1.00 71.38 120 GLY A O 1
ATOM 947 N N . GLU A 1 121 ? -27.219 2.820 -6.734 1.00 79.44 121 GLU A N 1
ATOM 948 C CA . GLU A 1 121 ? -27.264 2.947 -8.188 1.00 79.44 121 GLU A CA 1
ATOM 949 C C . GLU A 1 121 ? -26.149 2.135 -8.856 1.00 79.44 121 GLU A C 1
ATOM 951 O O . GLU A 1 121 ? -25.066 1.933 -8.303 1.00 79.44 121 GLU A O 1
ATOM 956 N N . LYS A 1 122 ? -26.405 1.671 -10.085 1.00 76.00 122 LYS A N 1
ATOM 957 C CA . LYS A 1 122 ? -25.368 1.046 -10.908 1.00 76.00 122 LYS A CA 1
ATOM 958 C C . LYS A 1 122 ? -24.463 2.135 -11.483 1.00 76.00 122 LYS A C 1
ATOM 960 O O . LYS A 1 122 ? -24.960 3.086 -12.079 1.00 76.00 122 LYS A O 1
ATOM 965 N N . ILE A 1 123 ? -23.153 1.938 -11.376 1.00 76.69 123 ILE A N 1
ATOM 966 C CA . ILE A 1 123 ? -22.158 2.842 -11.957 1.00 76.69 123 ILE A CA 1
ATOM 967 C C . ILE A 1 123 ? -22.282 2.812 -13.493 1.00 76.69 123 ILE A C 1
ATOM 969 O O . ILE A 1 123 ? -22.251 1.719 -14.074 1.00 76.69 123 ILE A O 1
ATOM 973 N N . PRO A 1 124 ? -22.434 3.965 -14.166 1.00 79.62 124 PRO A N 1
ATOM 974 C CA . PRO A 1 124 ? -22.387 4.045 -15.621 1.00 79.62 124 PRO A CA 1
ATOM 975 C C . PRO A 1 124 ? -21.028 3.590 -16.164 1.00 79.62 124 PRO A C 1
ATOM 977 O O . PRO A 1 124 ? -19.990 3.944 -15.613 1.00 79.62 124 PRO A O 1
ATOM 980 N N . ASP A 1 125 ? -21.011 2.877 -17.294 1.00 73.12 125 ASP A N 1
ATOM 981 C CA . ASP A 1 125 ? -19.764 2.357 -17.884 1.00 73.12 125 ASP A CA 1
ATOM 982 C C . ASP A 1 125 ? -18.746 3.474 -18.204 1.00 73.12 125 ASP A C 1
ATOM 984 O O . ASP A 1 125 ? -17.539 3.267 -18.105 1.00 73.12 125 ASP A O 1
ATOM 988 N N . GLY A 1 126 ? -19.227 4.678 -18.540 1.00 69.31 126 GLY A N 1
ATOM 989 C CA . GLY A 1 126 ? -18.385 5.855 -18.787 1.00 69.31 126 GLY A CA 1
ATOM 990 C C . GLY A 1 126 ? -17.659 6.380 -17.543 1.00 69.31 126 GLY A C 1
ATOM 991 O O . GLY A 1 126 ? -16.571 6.937 -17.667 1.00 69.31 126 GLY A O 1
ATOM 992 N N . ASP A 1 127 ? -18.206 6.144 -16.349 1.00 68.69 127 ASP A N 1
ATOM 993 C CA . ASP A 1 127 ? -17.626 6.607 -15.082 1.00 68.69 127 ASP A CA 1
ATOM 994 C C . ASP A 1 127 ? -16.565 5.644 -14.538 1.00 68.69 127 ASP A C 1
ATOM 996 O O . ASP A 1 127 ? -15.781 6.028 -13.666 1.00 68.69 127 ASP A O 1
ATOM 1000 N N . LEU A 1 128 ? -16.523 4.423 -15.085 1.00 65.88 128 LEU A N 1
ATOM 1001 C CA . LEU A 1 128 ? -15.501 3.404 -14.836 1.00 65.88 128 LEU A CA 1
ATOM 1002 C C . LEU A 1 128 ? -14.264 3.572 -15.730 1.00 65.88 128 LEU A C 1
ATOM 1004 O O . LEU A 1 128 ? -13.298 2.826 -15.573 1.00 65.88 128 LEU A O 1
ATOM 1008 N N . VAL A 1 129 ? -14.273 4.512 -16.682 1.00 66.50 129 VAL A N 1
ATOM 1009 C CA . VAL A 1 129 ? -13.119 4.756 -17.555 1.00 66.50 129 VAL A CA 1
ATOM 1010 C C . VAL A 1 129 ? -11.987 5.363 -16.731 1.00 66.50 129 VAL A C 1
ATOM 1012 O O . VAL A 1 129 ? -12.106 6.463 -16.193 1.00 66.50 129 VAL A O 1
ATOM 1015 N N . GLN A 1 130 ? -10.868 4.644 -16.647 1.00 70.25 130 GLN A N 1
ATOM 1016 C CA . GLN A 1 130 ? -9.698 5.067 -15.887 1.00 70.25 130 GLN A CA 1
ATOM 1017 C C . GLN A 1 130 ? -8.584 5.549 -16.807 1.00 70.25 130 GLN A C 1
ATOM 1019 O O . GLN A 1 130 ? -8.293 4.942 -17.837 1.00 70.25 130 GLN A O 1
ATOM 1024 N N . SER A 1 131 ? -7.911 6.618 -16.388 1.00 73.94 131 SER A N 1
ATOM 1025 C CA . SER A 1 131 ? -6.644 7.008 -16.998 1.00 73.94 131 SER A CA 1
ATOM 1026 C C . SER A 1 131 ? -5.530 6.109 -16.478 1.00 73.94 131 SER A C 1
ATOM 1028 O O . SER A 1 131 ? -5.336 5.990 -15.263 1.00 73.94 131 SER A O 1
ATOM 1030 N N . THR A 1 132 ? -4.790 5.492 -17.399 1.00 80.12 132 THR A N 1
ATOM 1031 C CA . THR A 1 132 ? -3.681 4.595 -17.072 1.00 80.12 132 THR A CA 1
ATOM 1032 C C . THR A 1 132 ? -2.342 5.145 -17.551 1.00 80.12 132 THR A C 1
ATOM 1034 O O . THR A 1 132 ? -2.216 5.767 -18.608 1.00 80.12 132 THR A O 1
ATOM 1037 N N . ILE A 1 133 ? -1.301 4.880 -16.771 1.00 81.75 133 ILE A N 1
ATOM 1038 C CA . ILE A 1 133 ? 0.096 4.950 -17.195 1.00 81.75 133 ILE A CA 1
ATOM 1039 C C . ILE A 1 133 ? 0.655 3.544 -17.373 1.00 81.75 133 ILE A C 1
ATOM 1041 O O . ILE A 1 133 ? 0.124 2.567 -16.853 1.00 81.75 133 ILE A O 1
ATOM 1045 N N . ARG A 1 134 ? 1.785 3.443 -18.070 1.00 85.31 134 ARG A N 1
ATOM 1046 C CA . ARG A 1 134 ? 2.572 2.213 -18.086 1.00 85.31 134 ARG A CA 1
ATOM 1047 C C . ARG A 1 134 ? 3.508 2.192 -16.888 1.00 85.31 134 ARG A C 1
ATOM 1049 O O . ARG A 1 134 ? 4.302 3.112 -16.708 1.00 85.31 134 ARG A O 1
ATOM 1056 N N . VAL A 1 135 ? 3.414 1.130 -16.100 1.00 86.12 135 VAL A N 1
ATOM 1057 C CA . VAL A 1 135 ? 4.288 0.849 -14.955 1.00 86.12 135 VAL A CA 1
ATOM 1058 C C . VAL A 1 135 ? 4.973 -0.504 -15.150 1.00 86.12 135 VAL A C 1
ATOM 1060 O O . VAL A 1 135 ? 4.463 -1.324 -15.921 1.00 86.12 135 VAL A O 1
ATOM 1063 N N . PRO A 1 136 ? 6.110 -0.781 -14.484 1.00 88.31 136 PRO A N 1
ATOM 1064 C CA . PRO A 1 136 ? 6.705 -2.112 -14.505 1.00 88.31 136 PRO A CA 1
ATOM 1065 C C . PRO A 1 136 ? 5.675 -3.181 -14.126 1.00 88.31 136 PRO A C 1
ATOM 1067 O O . PRO A 1 136 ? 4.860 -2.976 -13.227 1.00 88.31 136 PRO A O 1
ATOM 1070 N N . GLN A 1 137 ? 5.696 -4.319 -14.817 1.00 90.19 137 GLN A N 1
ATOM 1071 C CA . GLN A 1 137 ? 4.717 -5.374 -14.568 1.00 90.19 137 GLN A CA 1
ATOM 1072 C C . GLN A 1 137 ? 4.963 -6.054 -13.215 1.00 90.19 137 GLN A C 1
ATOM 1074 O O . GLN A 1 137 ? 6.048 -6.596 -12.985 1.00 90.19 137 GLN A O 1
ATOM 1079 N N . TYR A 1 138 ? 3.929 -6.099 -12.382 1.00 89.75 138 TYR A N 1
ATOM 1080 C CA . TYR A 1 138 ? 3.862 -6.892 -11.159 1.00 89.75 138 TYR A CA 1
ATOM 1081 C C . TYR A 1 138 ? 2.533 -7.640 -11.139 1.00 89.75 138 TYR A C 1
ATOM 1083 O O . TYR A 1 138 ? 1.481 -7.023 -11.293 1.00 89.75 138 TYR A O 1
ATOM 1091 N N . THR A 1 139 ? 2.567 -8.948 -10.919 1.00 89.44 139 THR A N 1
ATOM 1092 C CA . THR A 1 139 ? 1.372 -9.792 -10.854 1.00 89.44 139 THR A CA 1
ATOM 1093 C C . THR A 1 139 ? 1.217 -10.388 -9.466 1.00 89.44 139 THR A C 1
ATOM 1095 O O . THR A 1 139 ? 2.174 -10.896 -8.891 1.00 89.44 139 THR A O 1
ATOM 1098 N N . LEU A 1 140 ? -0.001 -10.335 -8.930 1.00 89.50 140 LEU A N 1
ATOM 1099 C CA . LEU A 1 140 ? -0.354 -10.959 -7.658 1.00 89.50 140 LEU A CA 1
ATOM 1100 C C . LEU A 1 140 ? -0.861 -12.379 -7.919 1.00 89.50 140 LEU A C 1
ATOM 1102 O O . LEU A 1 140 ? -2.007 -12.582 -8.326 1.00 89.50 140 LEU A O 1
ATOM 1106 N N . SER A 1 141 ? 0.005 -13.366 -7.712 1.00 87.81 141 SER A N 1
ATOM 1107 C CA . SER A 1 141 ? -0.327 -14.771 -7.937 1.00 87.81 141 SER A CA 1
ATOM 1108 C C . SER A 1 141 ? -1.440 -15.204 -6.978 1.00 87.81 141 SER A C 1
ATOM 1110 O O . SER A 1 141 ? -1.362 -14.983 -5.769 1.00 87.81 141 SER A O 1
ATOM 1112 N N . GLY A 1 142 ? -2.520 -15.771 -7.520 1.00 85.50 142 GLY A N 1
ATOM 1113 C CA . GLY A 1 142 ? -3.698 -16.180 -6.745 1.00 85.50 142 GLY A CA 1
ATOM 1114 C C . GLY A 1 142 ? -4.694 -15.062 -6.410 1.00 85.50 142 GLY A C 1
ATOM 1115 O O . GLY A 1 142 ? -5.792 -15.371 -5.944 1.00 85.50 142 GLY A O 1
ATOM 1116 N N . TYR A 1 143 ? -4.382 -13.792 -6.697 1.00 87.88 143 TYR A N 1
ATOM 1117 C CA . TYR A 1 143 ? -5.340 -12.690 -6.569 1.00 87.88 143 TYR A CA 1
ATOM 1118 C C . TYR A 1 143 ? -6.312 -12.716 -7.755 1.00 87.88 143 TYR A C 1
ATOM 1120 O O . TYR A 1 143 ? -6.093 -12.099 -8.796 1.00 87.88 143 TYR A O 1
ATOM 1128 N N . THR A 1 144 ? -7.371 -13.511 -7.623 1.00 87.12 144 THR A N 1
ATOM 1129 C CA . THR A 1 144 ? -8.367 -13.733 -8.680 1.00 87.12 144 THR A CA 1
ATOM 1130 C C . THR A 1 144 ? -9.710 -13.127 -8.301 1.00 87.12 144 THR A C 1
ATOM 1132 O O . THR A 1 144 ? -10.047 -13.034 -7.119 1.00 87.12 144 THR A O 1
ATOM 1135 N N . SER A 1 145 ? -10.520 -12.780 -9.307 1.00 84.94 145 SER A N 1
ATOM 1136 C CA . SER A 1 145 ? -11.893 -12.314 -9.084 1.00 84.94 145 SER A CA 1
ATOM 1137 C C . SER A 1 145 ? -12.708 -13.311 -8.260 1.00 84.94 145 SER A C 1
ATOM 1139 O O . SER A 1 145 ? -13.495 -12.893 -7.425 1.00 84.94 145 SER A O 1
ATOM 1141 N N . THR A 1 146 ? -12.476 -14.617 -8.414 1.00 88.25 146 THR A N 1
ATOM 1142 C CA . THR A 1 146 ? -13.141 -15.658 -7.619 1.00 88.25 146 THR A CA 1
ATOM 1143 C C . THR A 1 146 ? -12.803 -15.575 -6.131 1.00 88.25 146 THR A C 1
ATOM 1145 O O . THR A 1 146 ? -13.711 -15.649 -5.306 1.00 88.25 146 THR A O 1
ATOM 1148 N N . VAL A 1 147 ? -11.524 -15.406 -5.775 1.00 90.12 147 VAL A N 1
ATOM 1149 C CA . VAL A 1 147 ? -11.105 -15.291 -4.366 1.00 90.12 147 VAL A CA 1
ATOM 1150 C C . VAL A 1 147 ? -11.724 -14.045 -3.742 1.00 90.12 147 VAL A C 1
ATOM 1152 O O . VAL A 1 147 ? -12.382 -14.142 -2.708 1.00 90.12 147 VAL A O 1
ATOM 1155 N N . ILE A 1 148 ? -11.603 -12.895 -4.405 1.00 89.44 148 ILE A N 1
ATOM 1156 C CA . ILE A 1 148 ? -12.119 -11.632 -3.866 1.00 89.44 148 ILE A CA 1
ATOM 1157 C C . ILE A 1 148 ? -13.649 -11.633 -3.800 1.00 89.44 148 ILE A C 1
ATOM 1159 O O . ILE A 1 148 ? -14.214 -11.253 -2.777 1.00 89.44 148 ILE A O 1
ATOM 1163 N N . GLN A 1 149 ? -14.329 -12.148 -4.829 1.00 87.75 149 GLN A N 1
ATOM 1164 C CA . GLN A 1 149 ? -15.785 -12.279 -4.813 1.00 87.75 149 GLN A CA 1
ATOM 1165 C C . GLN A 1 149 ? -16.251 -13.198 -3.683 1.00 87.75 149 GLN A C 1
ATOM 1167 O O . GLN A 1 149 ? -17.262 -12.912 -3.055 1.00 87.75 149 GLN A O 1
ATOM 1172 N N . SER A 1 150 ? -15.504 -14.259 -3.359 1.00 91.12 150 SER A N 1
ATOM 1173 C CA . SER A 1 150 ? -15.863 -15.135 -2.240 1.00 91.12 150 SER A CA 1
ATOM 1174 C C . SER A 1 150 ? -15.848 -14.410 -0.888 1.00 91.12 150 SER A C 1
ATOM 1176 O O . SER A 1 150 ? -16.717 -14.667 -0.054 1.00 91.12 150 SER A O 1
ATOM 1178 N N . TRP A 1 151 ? -14.915 -13.472 -0.687 1.00 91.88 151 TRP A N 1
ATOM 1179 C CA . TRP A 1 151 ? -14.846 -12.645 0.521 1.00 91.88 151 TRP A CA 1
ATOM 1180 C C . TRP A 1 151 ? -15.998 -11.638 0.586 1.00 91.88 151 TRP A C 1
ATOM 1182 O O . TRP A 1 151 ? -16.661 -11.535 1.619 1.00 91.88 151 TRP A O 1
ATOM 1192 N N . ILE A 1 152 ? -16.287 -10.965 -0.533 1.00 87.31 152 ILE A N 1
ATOM 1193 C CA . ILE A 1 152 ? -17.417 -10.031 -0.671 1.00 87.31 152 ILE A CA 1
ATOM 1194 C C . ILE A 1 152 ? -18.749 -10.755 -0.412 1.00 87.31 152 ILE A C 1
ATOM 1196 O O . ILE A 1 152 ? -19.589 -10.296 0.365 1.00 87.31 152 ILE A O 1
ATOM 1200 N N . ASP A 1 153 ? -18.937 -11.930 -1.011 1.00 88.44 153 ASP A N 1
ATOM 1201 C CA . ASP A 1 153 ? -20.136 -12.750 -0.849 1.00 88.44 153 ASP A CA 1
ATOM 1202 C C . ASP A 1 153 ? -20.296 -13.264 0.589 1.00 88.44 153 ASP A C 1
ATOM 1204 O O . ASP A 1 153 ? -21.409 -13.337 1.108 1.00 88.44 153 ASP A O 1
ATOM 1208 N N . ALA A 1 154 ? -19.201 -13.647 1.249 1.00 90.19 154 ALA A N 1
ATOM 1209 C CA . ALA A 1 154 ? -19.236 -14.071 2.644 1.00 90.19 154 ALA A CA 1
ATOM 1210 C C . ALA A 1 154 ? -19.635 -12.911 3.572 1.00 90.19 154 ALA A C 1
ATOM 1212 O O . ALA A 1 154 ? -20.569 -13.061 4.360 1.00 90.19 154 ALA A O 1
ATOM 1213 N N . SER A 1 155 ? -18.993 -11.748 3.432 1.00 87.69 155 SER A N 1
ATOM 1214 C CA . SER A 1 155 ? -19.301 -10.553 4.229 1.00 87.69 155 SER A CA 1
ATOM 1215 C C . SER A 1 155 ? -20.735 -10.061 4.002 1.00 87.69 155 SER A C 1
ATOM 1217 O O . SER A 1 155 ? -21.471 -9.830 4.961 1.00 87.69 155 SER A O 1
ATOM 1219 N N . SER A 1 156 ? -21.199 -10.000 2.746 1.00 83.88 156 SER A N 1
ATOM 1220 C CA . SER A 1 156 ? -22.572 -9.570 2.422 1.00 83.88 156 SER A CA 1
ATOM 1221 C C . SER A 1 156 ? -23.656 -10.497 2.987 1.00 83.88 156 SER A C 1
ATOM 1223 O O . SER A 1 156 ? -24.761 -10.043 3.283 1.00 83.88 156 SER A O 1
ATOM 1225 N N . ARG A 1 157 ? -23.339 -11.782 3.203 1.00 88.12 157 ARG A N 1
ATOM 1226 C CA . ARG A 1 157 ? -24.204 -12.746 3.905 1.00 88.12 157 ARG A CA 1
ATOM 1227 C C . ARG A 1 157 ? -24.069 -12.705 5.432 1.00 88.12 157 ARG A C 1
ATOM 1229 O O . ARG A 1 157 ? -24.718 -13.499 6.108 1.00 88.12 157 ARG A O 1
ATOM 1236 N N . GLY A 1 158 ? -23.258 -11.799 5.974 1.00 85.62 158 GLY A N 1
ATOM 1237 C CA . GLY A 1 158 ? -23.046 -11.642 7.411 1.00 85.62 158 GLY A CA 1
ATOM 1238 C C . GLY A 1 158 ? -22.147 -12.715 8.022 1.00 85.62 158 GLY A C 1
ATOM 1239 O O . GLY A 1 158 ? -22.385 -13.116 9.160 1.00 85.62 158 GLY A O 1
ATOM 1240 N N . ALA A 1 159 ? -21.152 -13.213 7.277 1.00 88.69 159 ALA A N 1
ATOM 1241 C CA . ALA A 1 159 ? -20.138 -14.103 7.838 1.00 88.69 159 ALA A CA 1
ATOM 1242 C C . ALA A 1 159 ? -19.442 -13.463 9.052 1.00 88.69 159 ALA A C 1
ATOM 1244 O O . ALA A 1 159 ? -19.217 -12.254 9.101 1.00 88.69 159 ALA A O 1
ATOM 1245 N N . SER A 1 160 ? -19.094 -14.293 10.031 1.00 90.12 160 SER A N 1
ATOM 1246 C CA . SER A 1 160 ? -18.328 -13.884 11.204 1.00 90.12 160 SER A CA 1
ATOM 1247 C C . SER A 1 160 ? -16.866 -13.591 10.850 1.00 90.12 160 SER A C 1
ATOM 1249 O O . SER A 1 160 ? -16.277 -14.201 9.955 1.00 90.12 160 SER A O 1
ATOM 1251 N N . ARG A 1 161 ? -16.263 -12.652 11.587 1.00 92.00 161 ARG A N 1
ATOM 1252 C CA . ARG A 1 161 ? -14.848 -12.269 11.470 1.00 92.00 161 ARG A CA 1
ATOM 1253 C C . ARG A 1 161 ? -13.954 -13.202 12.288 1.00 92.00 161 ARG A C 1
ATOM 1255 O O . ARG A 1 161 ? -13.322 -12.788 13.255 1.00 92.00 161 ARG A O 1
ATOM 1262 N N . ASP A 1 162 ? -13.945 -14.480 11.930 1.00 92.12 162 ASP A N 1
ATOM 1263 C CA . ASP A 1 162 ? -13.281 -15.519 12.732 1.00 92.12 162 ASP A CA 1
ATOM 1264 C C . ASP A 1 162 ? -11.793 -15.694 12.398 1.00 92.12 162 ASP A C 1
ATOM 1266 O O . ASP A 1 162 ? -11.071 -16.399 13.104 1.00 92.12 162 ASP A O 1
ATOM 1270 N N . GLN A 1 163 ? -11.307 -15.053 11.333 1.00 93.94 163 GLN A N 1
ATOM 1271 C CA . GLN A 1 163 ? -9.885 -15.045 11.007 1.00 93.94 163 GLN A CA 1
ATOM 1272 C C . GLN A 1 163 ? -9.223 -13.938 11.824 1.00 93.94 163 GLN A C 1
ATOM 1274 O O . GLN A 1 163 ? -9.425 -12.758 11.551 1.00 93.94 163 GLN A O 1
ATOM 1279 N N . VAL A 1 164 ? -8.480 -14.321 12.864 1.00 95.00 164 VAL A N 1
ATOM 1280 C CA . VAL A 1 164 ? -7.917 -13.384 13.844 1.00 95.00 164 VAL A CA 1
ATOM 1281 C C . VAL A 1 164 ? -6.394 -13.374 13.778 1.00 95.00 164 VAL A C 1
ATOM 1283 O O . VAL A 1 164 ? -5.751 -14.420 13.851 1.00 95.00 164 VAL A O 1
ATOM 1286 N N . ILE A 1 165 ? -5.820 -12.176 13.694 1.00 93.06 165 ILE A N 1
ATOM 1287 C CA . ILE A 1 165 ? -4.392 -11.909 13.868 1.00 93.06 165 ILE A CA 1
ATOM 1288 C C . ILE A 1 165 ? -4.232 -11.118 15.162 1.00 93.06 165 ILE A C 1
ATOM 1290 O O . ILE A 1 165 ? -4.685 -9.979 15.259 1.00 93.06 165 ILE A O 1
ATOM 1294 N N . THR A 1 166 ? -3.572 -11.712 16.152 1.00 92.12 166 THR A N 1
ATOM 1295 C CA . THR A 1 166 ? -3.153 -11.000 17.364 1.00 92.12 166 THR A CA 1
ATOM 1296 C C . THR A 1 166 ? -1.818 -10.318 17.098 1.00 92.12 166 THR A C 1
ATOM 1298 O O . THR A 1 166 ? -0.882 -10.966 16.632 1.00 92.12 166 THR A O 1
ATOM 1301 N N . ILE A 1 167 ? -1.727 -9.025 17.399 1.00 86.56 167 ILE A N 1
ATOM 1302 C CA . ILE A 1 167 ? -0.482 -8.265 17.293 1.00 86.56 167 ILE A CA 1
ATOM 1303 C C . ILE A 1 167 ? 0.128 -8.190 18.691 1.00 86.56 167 ILE A C 1
ATOM 1305 O O . ILE A 1 167 ? -0.398 -7.518 19.578 1.00 86.56 167 ILE A O 1
ATOM 1309 N N . ASP A 1 168 ? 1.236 -8.902 18.871 1.00 82.69 168 ASP A N 1
ATOM 1310 C CA . ASP A 1 168 ? 2.024 -8.883 20.099 1.00 82.69 168 ASP A CA 1
ATOM 1311 C C . ASP A 1 168 ? 3.115 -7.806 19.990 1.00 82.69 168 ASP A C 1
ATOM 1313 O O . ASP A 1 168 ? 4.104 -7.946 19.260 1.00 82.69 168 ASP A O 1
ATOM 1317 N N . ILE A 1 169 ? 2.904 -6.697 20.701 1.00 78.25 169 ILE A N 1
ATOM 1318 C CA . ILE A 1 169 ? 3.826 -5.558 20.700 1.00 78.25 169 ILE A CA 1
ATOM 1319 C C . ILE A 1 169 ? 5.163 -5.935 21.363 1.00 78.25 169 ILE A C 1
ATOM 1321 O O . ILE A 1 169 ? 6.220 -5.502 20.897 1.00 78.25 169 ILE A O 1
ATOM 1325 N N . ASP A 1 170 ? 5.145 -6.775 22.401 1.00 74.94 170 ASP A N 1
ATOM 1326 C CA . ASP A 1 170 ? 6.351 -7.212 23.113 1.00 74.94 170 ASP A CA 1
ATOM 1327 C C . ASP A 1 170 ? 7.205 -8.140 22.254 1.00 74.94 170 ASP A C 1
ATOM 1329 O O . ASP A 1 170 ? 8.434 -7.989 22.181 1.00 74.94 170 ASP A O 1
ATOM 1333 N N . GLN A 1 171 ? 6.555 -9.059 21.537 1.00 78.75 171 GLN A N 1
ATOM 1334 C CA . GLN A 1 171 ? 7.226 -9.860 20.525 1.00 78.75 171 GLN A CA 1
ATOM 1335 C C . GLN A 1 171 ? 7.865 -8.946 19.474 1.00 78.75 171 GLN A C 1
ATOM 1337 O O . GLN A 1 171 ? 9.042 -9.117 19.166 1.00 78.75 171 GLN A O 1
ATOM 1342 N N . GLY A 1 172 ? 7.150 -7.936 18.971 1.00 74.50 172 GLY A N 1
ATOM 1343 C CA . GLY A 1 172 ? 7.688 -6.983 17.995 1.00 74.50 172 GLY A CA 1
ATOM 1344 C C . GLY A 1 172 ? 8.922 -6.213 18.487 1.00 74.50 172 GLY A C 1
ATOM 1345 O O . GLY A 1 172 ? 9.864 -6.017 17.725 1.00 74.50 172 GLY A O 1
ATOM 1346 N N . ARG A 1 173 ? 8.962 -5.819 19.768 1.00 70.44 173 ARG A N 1
ATOM 1347 C CA . ARG A 1 173 ? 10.106 -5.105 20.374 1.00 70.44 173 ARG A CA 1
ATOM 1348 C C . ARG A 1 173 ? 11.352 -5.967 20.531 1.00 70.44 173 ARG A C 1
ATOM 1350 O O . ARG A 1 173 ? 12.468 -5.453 20.497 1.00 70.44 173 ARG A O 1
ATOM 1357 N N . THR A 1 174 ? 11.151 -7.249 20.809 1.00 73.69 174 THR A N 1
ATOM 1358 C CA . THR A 1 174 ? 12.237 -8.192 21.105 1.00 73.69 174 THR A CA 1
ATOM 1359 C C . THR A 1 174 ? 12.704 -8.948 19.870 1.00 73.69 174 THR A C 1
ATOM 1361 O O . THR A 1 174 ? 13.855 -9.381 19.830 1.00 73.69 174 THR A O 1
ATOM 1364 N N . THR A 1 175 ? 11.843 -9.061 18.858 1.00 76.31 175 THR A N 1
ATOM 1365 C CA . THR A 1 175 ? 12.172 -9.652 17.564 1.00 76.31 175 THR A CA 1
ATOM 1366 C C . THR A 1 175 ? 13.164 -8.755 16.852 1.00 76.31 175 THR A C 1
ATOM 1368 O O . THR A 1 175 ? 12.867 -7.609 16.510 1.00 76.31 175 THR A O 1
ATOM 1371 N N . LYS A 1 176 ? 14.356 -9.288 16.605 1.00 73.81 176 LYS A N 1
ATOM 1372 C CA . LYS A 1 176 ? 15.328 -8.594 15.780 1.00 73.81 176 LYS A CA 1
ATOM 1373 C C . LYS A 1 176 ? 14.997 -8.848 14.321 1.00 73.81 176 LYS A C 1
ATOM 1375 O O . LYS A 1 176 ? 14.537 -9.923 13.941 1.00 73.81 176 LYS A O 1
ATOM 1380 N N . TRP A 1 177 ? 15.266 -7.871 13.473 1.00 74.12 177 TRP A N 1
ATOM 1381 C CA . TRP A 1 177 ? 15.115 -8.043 12.032 1.00 74.12 177 TRP A CA 1
ATOM 1382 C C . TRP A 1 177 ? 15.990 -9.190 11.501 1.00 74.12 177 TRP A C 1
ATOM 1384 O O . TRP A 1 177 ? 15.592 -9.900 10.580 1.00 74.12 177 TRP A O 1
ATOM 1394 N N . GLU A 1 178 ? 17.138 -9.438 12.128 1.00 72.50 178 GLU A N 1
ATOM 1395 C CA . GLU A 1 178 ? 18.007 -10.579 11.848 1.00 72.50 178 GLU A CA 1
ATOM 1396 C C . GLU A 1 178 ? 17.310 -11.921 12.102 1.00 72.50 178 GLU A C 1
ATOM 1398 O O . GLU A 1 178 ? 17.494 -12.855 11.318 1.00 72.50 178 GLU A O 1
ATOM 1403 N N . ASP A 1 179 ? 16.462 -12.008 13.134 1.00 74.62 179 ASP A N 1
ATOM 1404 C CA . ASP A 1 179 ? 15.671 -13.210 13.441 1.00 74.62 179 ASP A CA 1
ATOM 1405 C C . ASP A 1 179 ? 14.612 -13.473 12.357 1.00 74.62 179 ASP A C 1
ATOM 1407 O O . ASP A 1 179 ? 14.215 -14.613 12.119 1.00 74.62 179 ASP A O 1
ATOM 1411 N N . LEU A 1 180 ? 14.198 -12.419 11.649 1.00 67.56 180 LEU A N 1
ATOM 1412 C CA . LEU A 1 180 ? 13.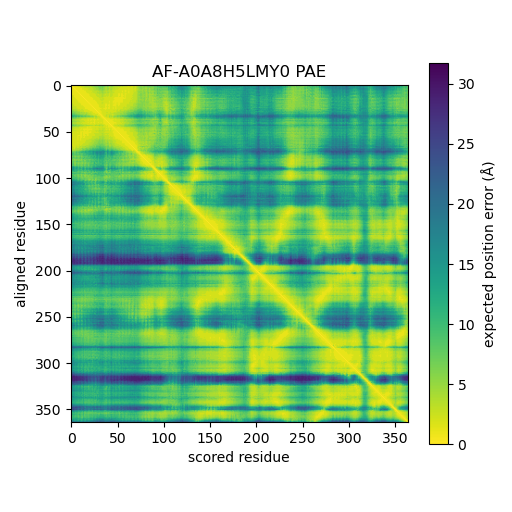304 -12.476 10.492 1.00 67.56 180 LEU A CA 1
ATOM 1413 C C . LEU A 1 180 ? 14.062 -12.641 9.158 1.00 67.56 180 LEU A C 1
ATOM 1415 O O . LEU A 1 180 ? 13.451 -12.609 8.090 1.00 67.56 180 LEU A O 1
ATOM 1419 N N . GLY A 1 181 ? 15.385 -12.839 9.203 1.00 62.56 181 GLY A N 1
ATOM 1420 C CA . GLY A 1 181 ? 16.233 -13.093 8.035 1.00 62.56 181 GLY A CA 1
ATOM 1421 C C . GLY A 1 181 ? 16.800 -11.843 7.354 1.00 62.56 181 GLY A C 1
ATOM 1422 O O . GLY A 1 181 ? 17.466 -11.966 6.321 1.00 62.56 181 GLY A O 1
ATOM 1423 N N . PHE A 1 182 ? 16.591 -10.648 7.912 1.00 63.03 182 PHE A N 1
ATOM 1424 C CA . PHE A 1 182 ? 17.131 -9.403 7.365 1.00 63.03 182 PHE A CA 1
ATOM 1425 C C . PHE A 1 182 ? 18.542 -9.146 7.905 1.00 63.03 182 PHE A C 1
ATOM 1427 O O . PHE A 1 182 ? 18.743 -8.958 9.097 1.00 63.03 182 PHE A O 1
ATOM 1434 N N . LYS A 1 183 ? 19.540 -9.136 7.015 1.00 62.22 183 LYS A N 1
ATOM 1435 C CA . LYS A 1 183 ? 20.966 -9.014 7.385 1.00 62.22 183 LYS A CA 1
ATOM 1436 C C . LYS A 1 183 ? 21.465 -7.573 7.499 1.00 62.22 183 LYS A C 1
ATOM 1438 O O . LYS A 1 183 ? 22.486 -7.330 8.131 1.00 62.22 183 LYS A O 1
ATOM 1443 N N . GLU A 1 184 ? 20.770 -6.638 6.860 1.00 58.72 184 GLU A N 1
ATOM 1444 C CA . GLU A 1 184 ? 21.084 -5.213 6.882 1.00 58.72 184 GLU A CA 1
ATOM 1445 C C . GLU A 1 184 ? 19.784 -4.436 7.055 1.00 58.72 184 GLU A C 1
ATOM 1447 O O . GLU A 1 184 ? 18.892 -4.506 6.208 1.00 58.72 184 GLU A O 1
ATOM 1452 N N . VAL A 1 185 ? 19.685 -3.694 8.154 1.00 56.31 185 VAL A N 1
ATOM 1453 C CA . VAL A 1 185 ? 18.546 -2.827 8.438 1.00 56.31 185 VAL A CA 1
ATOM 1454 C C . VAL A 1 185 ? 19.059 -1.404 8.504 1.00 56.31 185 VAL A C 1
ATOM 1456 O O . VAL A 1 185 ? 19.772 -1.029 9.432 1.00 56.31 185 VAL A O 1
ATOM 1459 N N . SER A 1 186 ? 18.697 -0.594 7.515 1.00 50.69 186 SER A N 1
ATOM 1460 C CA . SER A 1 186 ? 18.839 0.854 7.609 1.00 50.69 186 SER A CA 1
ATOM 1461 C C . SER A 1 186 ? 17.458 1.453 7.823 1.00 50.69 186 SER A C 1
ATOM 1463 O O . SER A 1 186 ? 16.682 1.615 6.883 1.00 50.69 186 SER A O 1
ATOM 1465 N N . GLY A 1 187 ? 17.150 1.767 9.071 1.00 48.84 187 GLY A N 1
ATOM 1466 C CA . GLY A 1 187 ? 15.927 2.450 9.446 1.00 48.84 187 GLY A CA 1
ATOM 1467 C C . GLY A 1 187 ? 15.993 2.795 10.920 1.00 48.84 187 GLY A C 1
ATOM 1468 O O . GLY A 1 187 ? 16.337 1.947 11.739 1.00 48.84 187 GLY A O 1
ATOM 1469 N N . ASN A 1 188 ? 15.656 4.035 11.266 1.00 41.94 188 ASN A N 1
ATOM 1470 C CA . ASN A 1 188 ? 15.171 4.271 12.615 1.00 41.94 188 ASN A CA 1
ATOM 1471 C C . ASN A 1 188 ? 13.857 3.504 12.685 1.00 41.94 188 ASN A C 1
ATOM 1473 O O . ASN A 1 188 ? 12.961 3.794 11.892 1.00 41.94 188 ASN A O 1
ATOM 1477 N N . GLY A 1 189 ? 13.766 2.502 13.564 1.00 42.34 189 GLY A N 1
ATOM 1478 C CA . GLY A 1 189 ? 12.474 1.919 13.895 1.00 42.34 189 GLY A CA 1
ATOM 1479 C C . GLY A 1 189 ? 11.543 3.083 14.196 1.00 42.34 189 GLY A C 1
ATOM 1480 O O . GLY A 1 189 ? 11.824 3.870 15.103 1.00 42.34 189 GLY A O 1
ATOM 1481 N N . ALA A 1 190 ? 10.523 3.273 13.359 1.00 41.88 190 ALA A N 1
ATOM 1482 C CA . ALA A 1 190 ? 9.488 4.232 13.674 1.00 41.88 190 ALA A CA 1
ATOM 1483 C C . ALA A 1 190 ? 8.957 3.783 15.034 1.00 41.88 190 ALA A C 1
ATOM 1485 O O . ALA A 1 190 ? 8.537 2.633 15.183 1.00 41.88 190 ALA A O 1
ATOM 1486 N N . GLY A 1 191 ? 9.072 4.643 16.049 1.00 44.81 191 GLY A N 1
ATOM 1487 C CA . GLY A 1 191 ? 8.371 4.400 17.301 1.00 44.81 191 GLY A CA 1
ATOM 1488 C C . GLY A 1 191 ? 6.903 4.107 16.986 1.00 44.81 191 GLY A C 1
ATOM 1489 O O . GLY A 1 191 ? 6.408 4.515 15.936 1.00 44.81 191 GLY A O 1
ATOM 1490 N N . LEU A 1 192 ? 6.209 3.394 17.871 1.00 52.22 192 LEU A N 1
ATOM 1491 C CA . LEU A 1 192 ? 4.747 3.304 17.830 1.00 52.22 192 LEU A CA 1
ATOM 1492 C C . LEU A 1 192 ? 4.190 4.734 17.866 1.00 52.22 192 LEU A C 1
ATOM 1494 O O . LEU A 1 192 ? 4.084 5.324 18.938 1.00 52.22 192 LEU A O 1
ATOM 1498 N N . TRP A 1 193 ? 3.958 5.341 16.702 1.00 53.44 193 TRP A N 1
ATOM 1499 C CA . TRP A 1 193 ? 3.736 6.779 16.614 1.00 53.44 193 TRP A CA 1
ATOM 1500 C C . TRP A 1 193 ? 2.752 7.164 15.509 1.00 53.44 193 TRP A C 1
ATOM 1502 O O . TRP A 1 193 ? 3.046 6.941 14.334 1.00 53.44 193 TRP A O 1
ATOM 1512 N N . PRO A 1 194 ? 1.658 7.855 15.873 1.00 56.41 194 PRO A N 1
ATOM 1513 C CA . PRO A 1 194 ? 0.878 7.673 17.100 1.00 56.41 194 PRO A CA 1
ATOM 1514 C C . PRO A 1 194 ? -0.068 6.469 16.967 1.00 56.41 194 PRO A C 1
ATOM 1516 O O . PRO A 1 194 ? -0.794 6.346 15.986 1.00 56.41 194 PRO A O 1
ATOM 1519 N N . PHE A 1 195 ? -0.070 5.587 17.973 1.00 77.38 195 PHE A N 1
ATOM 1520 C CA . PHE A 1 195 ? -1.003 4.454 18.033 1.00 77.38 195 PHE A CA 1
ATOM 1521 C C . PHE A 1 195 ? -2.463 4.924 18.121 1.00 77.38 195 PHE A C 1
ATOM 1523 O O . PHE A 1 195 ? -3.323 4.393 17.423 1.00 77.38 195 PHE A O 1
ATOM 1530 N N . LEU A 1 196 ? -2.711 5.929 18.969 1.00 87.12 196 LEU A N 1
ATOM 1531 C CA . LEU A 1 196 ? -3.977 6.640 19.071 1.00 87.12 196 LEU A CA 1
ATOM 1532 C C . LEU A 1 196 ? -3.707 8.140 18.986 1.00 87.12 196 LEU A C 1
ATOM 1534 O O . LEU A 1 196 ? -2.924 8.690 19.768 1.00 87.12 196 LEU A O 1
ATOM 1538 N N . SER A 1 197 ? -4.376 8.799 18.051 1.00 90.38 197 SER A N 1
ATOM 1539 C CA . SER A 1 197 ? -4.432 10.252 17.956 1.00 90.38 197 SER A CA 1
ATOM 1540 C C . SER A 1 197 ? -5.876 10.708 17.825 1.00 90.38 197 SER A C 1
ATOM 1542 O O . SER A 1 197 ? -6.739 9.976 17.349 1.00 90.38 197 SER A O 1
ATOM 1544 N N . ALA A 1 198 ? -6.152 11.925 18.263 1.00 90.25 198 ALA A N 1
ATOM 1545 C CA . ALA A 1 198 ? -7.433 12.566 18.063 1.00 90.25 198 ALA A CA 1
ATOM 1546 C C . ALA A 1 198 ? -7.251 14.050 17.770 1.00 90.25 198 ALA A C 1
ATOM 1548 O O . ALA A 1 198 ? -6.250 14.664 18.139 1.00 90.25 198 ALA A O 1
ATOM 1549 N N . GLU A 1 199 ? -8.243 14.622 17.110 1.00 90.94 199 GLU A N 1
ATOM 1550 C CA . GLU A 1 199 ? -8.413 16.053 16.965 1.00 90.94 199 GLU A CA 1
ATOM 1551 C C . GLU A 1 199 ? -9.794 16.427 17.476 1.00 90.94 199 GLU A C 1
ATOM 1553 O O . GLU A 1 199 ? -10.808 15.863 17.060 1.00 90.94 199 GLU A O 1
ATOM 1558 N N . VAL A 1 200 ? -9.818 17.375 18.400 1.00 91.44 200 VAL A N 1
ATOM 1559 C CA . VAL A 1 200 ? -11.022 17.806 19.105 1.00 91.44 200 VAL A CA 1
ATOM 1560 C C . VAL A 1 200 ? -11.157 19.312 18.994 1.00 91.44 200 VAL A C 1
ATOM 1562 O O . VAL A 1 200 ? -10.168 20.029 18.816 1.00 91.44 200 VAL A O 1
ATOM 1565 N N . ARG A 1 201 ? -12.388 19.807 19.100 1.00 88.06 201 ARG A N 1
ATOM 1566 C CA . ARG A 1 201 ? -12.652 21.242 19.033 1.00 88.06 201 ARG A CA 1
ATOM 1567 C C . ARG A 1 201 ? -12.657 21.849 20.433 1.00 88.06 201 ARG A C 1
ATOM 1569 O O . ARG A 1 201 ? -13.498 21.508 21.261 1.00 88.06 201 ARG A O 1
ATOM 1576 N N . VAL A 1 202 ? -11.750 22.789 20.682 1.00 87.81 202 VAL A N 1
ATOM 1577 C CA . VAL A 1 202 ? -11.687 23.573 21.921 1.00 87.81 202 VAL A CA 1
ATOM 1578 C C . VAL A 1 202 ? -11.974 25.031 21.572 1.00 87.81 202 VAL A C 1
ATOM 1580 O O . VAL A 1 202 ? -11.143 25.742 21.009 1.00 87.81 202 VAL A O 1
ATOM 1583 N N . GLY A 1 203 ? -13.205 25.469 21.844 1.00 85.44 203 GLY A N 1
ATOM 1584 C CA . GLY A 1 203 ? -13.701 26.760 21.363 1.00 85.44 203 GLY A CA 1
ATOM 1585 C C . GLY A 1 203 ? -13.760 26.802 19.831 1.00 85.44 203 GLY A C 1
ATOM 1586 O O . GLY A 1 203 ? -14.459 26.003 19.207 1.00 85.44 203 GLY A O 1
ATOM 1587 N N . ASP A 1 204 ? -13.010 27.722 19.226 1.00 83.88 204 ASP A N 1
ATOM 1588 C CA . ASP A 1 204 ? -12.931 27.887 17.767 1.00 83.88 204 ASP A CA 1
ATOM 1589 C C . ASP A 1 204 ? -11.663 27.284 17.145 1.00 83.88 204 ASP A C 1
ATOM 1591 O O . ASP A 1 204 ? -11.370 27.536 15.977 1.00 83.88 204 ASP A O 1
ATOM 1595 N N . GLN A 1 205 ? -10.902 26.488 17.903 1.00 87.75 205 GLN A N 1
ATOM 1596 C CA . GLN A 1 205 ? -9.666 25.874 17.421 1.00 87.75 205 GLN A CA 1
ATOM 1597 C C . GLN A 1 205 ? -9.713 24.348 17.478 1.00 87.75 205 GLN A C 1
ATOM 1599 O O . GLN A 1 205 ? -10.316 23.753 18.372 1.00 87.75 205 GLN A O 1
ATOM 1604 N N . TRP A 1 206 ? -9.051 23.728 16.500 1.00 87.69 206 TRP A N 1
ATOM 1605 C CA . TRP A 1 206 ? -8.746 22.303 16.502 1.00 87.69 206 TRP A CA 1
ATOM 1606 C C . TRP A 1 206 ? -7.488 22.061 17.326 1.00 87.69 206 TRP A C 1
ATOM 1608 O O . TRP A 1 206 ? -6.446 22.664 17.069 1.00 87.69 206 TRP A O 1
ATOM 1618 N N . GLU A 1 207 ? -7.577 21.159 18.294 1.00 92.12 207 GLU A N 1
ATOM 1619 C CA . GLU A 1 207 ? -6.440 20.729 19.093 1.00 92.12 207 GLU A CA 1
ATOM 1620 C C . GLU A 1 207 ? -6.195 19.231 18.929 1.00 92.12 207 GLU A C 1
ATOM 1622 O O . GLU A 1 207 ? -7.132 18.432 18.928 1.00 92.12 207 GLU A O 1
ATOM 1627 N N . SER A 1 208 ? -4.922 18.842 18.847 1.00 91.94 208 SER A N 1
ATOM 1628 C CA . SER A 1 208 ? -4.533 17.435 18.784 1.00 91.94 208 SER A CA 1
ATOM 1629 C C . SER A 1 208 ? -4.379 16.833 20.185 1.00 91.94 208 SER A C 1
ATOM 1631 O O . SER A 1 208 ? -3.883 17.475 21.118 1.00 91.94 208 SER A O 1
ATOM 1633 N N . ARG A 1 209 ? -4.799 15.579 20.329 1.00 90.81 209 ARG A N 1
ATOM 1634 C CA . ARG A 1 209 ? -4.528 14.693 21.462 1.00 90.81 209 ARG A CA 1
ATOM 1635 C C . ARG A 1 209 ? -3.738 13.509 20.920 1.00 90.81 209 ARG A C 1
ATOM 1637 O O . ARG A 1 209 ? -4.150 12.891 19.944 1.00 90.81 209 ARG A O 1
ATOM 1644 N N . ILE A 1 210 ? -2.607 13.186 21.534 1.00 90.00 210 ILE A N 1
ATOM 1645 C CA . ILE A 1 210 ? -1.805 12.017 21.162 1.00 90.00 210 ILE A CA 1
ATOM 1646 C C . ILE A 1 210 ? -1.602 11.190 22.419 1.00 90.00 210 ILE A C 1
ATOM 1648 O O . ILE A 1 210 ? -1.049 11.688 23.402 1.00 90.00 210 ILE A O 1
ATOM 1652 N N . LEU A 1 211 ? -2.033 9.929 22.380 1.00 87.19 211 LEU A N 1
ATOM 1653 C CA . LEU A 1 211 ? -1.796 9.007 23.480 1.00 87.19 211 LEU A CA 1
ATOM 1654 C C . LEU A 1 211 ? -0.313 8.638 23.510 1.00 87.19 211 LEU A C 1
ATOM 1656 O O . LEU A 1 211 ? 0.210 8.030 22.576 1.00 87.19 211 LEU A O 1
ATOM 1660 N N . ASN A 1 212 ? 0.374 8.975 24.599 1.00 84.62 212 ASN A N 1
ATOM 1661 C CA . ASN A 1 212 ? 1.773 8.596 24.764 1.00 84.62 212 ASN A CA 1
ATOM 1662 C C . ASN A 1 212 ? 1.893 7.128 25.200 1.00 84.62 212 ASN A C 1
ATOM 1664 O O . ASN A 1 212 ? 1.739 6.812 26.376 1.00 84.62 212 ASN A O 1
ATOM 1668 N N . THR A 1 213 ? 2.208 6.217 24.291 1.00 80.44 213 THR A N 1
ATOM 1669 C CA . THR A 1 213 ? 2.320 4.787 24.626 1.00 80.44 213 THR A CA 1
ATOM 1670 C C . THR A 1 213 ? 3.703 4.375 25.135 1.00 80.44 213 THR A C 1
ATOM 1672 O O . THR A 1 213 ? 3.889 3.214 25.485 1.00 80.44 213 THR A O 1
ATOM 1675 N N . SER A 1 214 ? 4.670 5.299 25.205 1.00 79.88 214 SER A N 1
ATOM 1676 C CA . SER A 1 214 ? 6.054 4.996 25.590 1.00 79.88 214 SER A CA 1
ATOM 1677 C C . SER A 1 214 ? 6.135 4.427 27.008 1.00 79.88 214 SER A C 1
ATOM 1679 O O . SER A 1 214 ? 5.777 5.102 27.975 1.00 79.88 214 SER A O 1
ATOM 1681 N N . GLY A 1 215 ? 6.657 3.208 27.139 1.00 79.75 215 GLY A N 1
ATOM 1682 C CA . GLY A 1 215 ? 6.759 2.486 28.412 1.00 79.75 215 GLY A CA 1
ATOM 1683 C C . GLY A 1 215 ? 5.428 1.934 28.939 1.00 79.75 215 GLY A C 1
ATOM 1684 O O . GLY A 1 215 ? 5.397 1.425 30.057 1.00 79.75 215 GLY A O 1
ATOM 1685 N N . ARG A 1 216 ? 4.344 2.058 28.162 1.00 83.38 216 ARG A N 1
ATOM 1686 C CA . ARG A 1 216 ? 2.984 1.570 28.457 1.00 83.38 216 ARG A CA 1
ATOM 1687 C C . ARG A 1 216 ? 2.486 0.625 27.358 1.00 83.38 216 ARG A C 1
ATOM 1689 O O . ARG A 1 216 ? 1.289 0.451 27.174 1.00 83.38 216 ARG A O 1
ATOM 1696 N N . GLU A 1 217 ? 3.395 0.042 26.581 1.00 81.06 217 GLU A N 1
ATOM 1697 C CA . GLU A 1 217 ? 3.051 -0.785 25.424 1.00 81.06 217 GLU A CA 1
ATOM 1698 C C . GLU A 1 217 ? 2.291 -2.054 25.837 1.00 81.06 217 GLU A C 1
ATOM 1700 O O . GLU A 1 217 ? 1.335 -2.445 25.177 1.00 81.06 217 GLU A O 1
ATOM 1705 N N . ASN A 1 218 ? 2.655 -2.636 26.981 1.00 83.69 218 ASN A N 1
ATOM 1706 C CA . ASN A 1 218 ? 2.051 -3.852 27.537 1.00 83.69 218 ASN A CA 1
ATOM 1707 C C . ASN A 1 218 ? 0.629 -3.620 28.069 1.00 83.69 218 ASN A C 1
ATOM 1709 O O . ASN A 1 218 ? -0.093 -4.577 28.347 1.00 83.69 218 ASN A O 1
ATOM 1713 N N . ASP A 1 219 ? 0.223 -2.356 28.205 1.00 88.31 219 ASP A N 1
ATOM 1714 C CA . ASP A 1 219 ? -1.137 -1.980 28.576 1.00 88.31 219 ASP A CA 1
ATOM 1715 C C . ASP A 1 219 ? -2.084 -1.994 27.361 1.00 88.31 219 ASP A C 1
ATOM 1717 O O . ASP A 1 219 ? -3.277 -1.732 27.520 1.00 88.31 219 ASP A O 1
ATOM 1721 N N . ILE A 1 220 ? -1.581 -2.296 26.157 1.00 88.81 220 ILE A N 1
ATOM 1722 C CA . ILE A 1 220 ? -2.337 -2.310 24.901 1.00 88.81 220 ILE A CA 1
ATOM 1723 C C . ILE A 1 220 ? -2.274 -3.710 24.287 1.00 88.81 220 ILE A C 1
ATOM 1725 O O . ILE A 1 220 ? -1.207 -4.196 23.925 1.00 88.81 220 ILE A O 1
ATOM 1729 N N . ALA A 1 221 ? -3.433 -4.341 24.101 1.00 90.81 221 ALA A N 1
ATOM 1730 C CA . ALA A 1 221 ? -3.551 -5.597 23.362 1.00 90.81 221 ALA A CA 1
ATOM 1731 C C . ALA A 1 221 ? -4.361 -5.396 22.078 1.00 90.81 221 ALA A C 1
ATOM 1733 O O . ALA A 1 221 ? -5.439 -4.802 22.112 1.00 90.81 221 ALA A O 1
ATOM 1734 N N . LEU A 1 222 ? -3.852 -5.919 20.959 1.00 91.12 222 LEU A N 1
ATOM 1735 C CA . LEU A 1 222 ? -4.380 -5.667 19.619 1.00 91.12 222 LEU A CA 1
ATOM 1736 C C . LEU A 1 222 ? -4.754 -6.956 18.903 1.00 91.12 222 LEU A C 1
ATOM 1738 O O . LEU A 1 222 ? -3.978 -7.913 18.858 1.00 91.12 222 LEU A O 1
ATOM 1742 N N . GLN A 1 223 ? -5.931 -6.954 18.287 1.00 94.75 223 GLN A N 1
ATOM 1743 C CA . GLN A 1 223 ? -6.385 -8.026 17.414 1.00 94.75 223 GLN A CA 1
ATOM 1744 C C . GLN A 1 223 ? -7.055 -7.450 16.174 1.00 94.75 223 GLN A C 1
ATOM 1746 O O . GLN A 1 223 ? -7.940 -6.605 16.271 1.00 94.75 223 GLN A O 1
ATOM 1751 N N . LEU A 1 224 ? -6.664 -7.951 15.011 1.00 93.81 224 LEU A N 1
ATOM 1752 C CA . LEU A 1 224 ? -7.400 -7.768 13.770 1.00 93.81 224 LEU A CA 1
ATOM 1753 C C . LEU A 1 224 ? -8.260 -9.009 13.555 1.00 93.81 224 LEU A C 1
ATOM 1755 O O . LEU A 1 224 ? -7.742 -10.122 13.571 1.00 93.81 224 LEU A O 1
ATOM 1759 N N . ALA A 1 225 ? -9.555 -8.826 13.348 1.00 94.75 225 ALA A N 1
ATOM 1760 C CA . ALA A 1 225 ? -10.512 -9.871 13.015 1.00 94.75 225 ALA A CA 1
ATOM 1761 C C . ALA A 1 225 ? -11.067 -9.600 11.611 1.00 94.75 225 ALA A C 1
ATOM 1763 O O . ALA A 1 225 ? -11.408 -8.464 11.303 1.00 94.75 225 ALA A O 1
ATOM 1764 N N . MET A 1 226 ? -11.142 -10.605 10.741 1.00 93.88 226 MET A N 1
ATOM 1765 C CA . MET A 1 226 ? -11.539 -10.412 9.340 1.00 93.88 226 MET A CA 1
ATOM 1766 C C . MET A 1 226 ? -12.335 -11.589 8.774 1.00 93.88 226 MET A C 1
ATOM 1768 O O . MET A 1 226 ? -12.302 -12.698 9.313 1.00 93.88 226 MET A O 1
ATOM 1772 N N . VAL A 1 227 ? -13.063 -11.343 7.681 1.00 93.12 227 VAL A N 1
ATOM 1773 C CA . VAL A 1 227 ? -13.807 -12.385 6.948 1.00 93.12 227 VAL A CA 1
ATOM 1774 C C . VAL A 1 227 ? -12.883 -13.176 6.022 1.00 93.12 227 VAL A C 1
ATOM 1776 O O . VAL A 1 227 ? -13.034 -14.388 5.874 1.00 93.12 227 VAL A O 1
ATOM 1779 N N . GLY A 1 228 ? -11.918 -12.500 5.399 1.00 92.31 228 GLY A N 1
ATOM 1780 C CA . GLY A 1 228 ? -10.941 -13.121 4.513 1.00 92.31 228 GLY A CA 1
ATOM 1781 C C . GLY A 1 228 ? -9.553 -12.548 4.736 1.00 92.31 228 GLY A C 1
ATOM 1782 O O . GLY A 1 228 ? -9.407 -11.336 4.862 1.00 92.31 228 GLY A O 1
ATOM 1783 N N . VAL A 1 229 ? -8.545 -13.414 4.767 1.00 94.25 229 VAL A N 1
ATOM 1784 C CA . VAL A 1 229 ? -7.129 -13.060 4.771 1.00 94.25 229 VAL A CA 1
ATOM 1785 C C . VAL A 1 229 ? -6.362 -14.045 3.913 1.00 94.25 229 VAL A C 1
ATOM 1787 O O . VAL A 1 229 ? -6.559 -15.259 3.998 1.00 94.25 229 VAL A O 1
ATOM 1790 N N . GLN A 1 230 ? -5.470 -13.532 3.077 1.00 94.75 230 GLN A N 1
ATOM 1791 C CA . GLN A 1 230 ? -4.584 -14.378 2.297 1.00 94.75 230 GLN A CA 1
ATOM 1792 C C . GLN A 1 230 ? -3.285 -13.651 1.973 1.00 94.75 230 GLN A C 1
ATOM 1794 O O . GLN A 1 230 ? -3.249 -12.447 1.711 1.00 94.75 230 GLN A O 1
ATOM 1799 N N . LYS A 1 231 ? -2.197 -14.422 1.990 1.00 94.25 231 LYS A N 1
ATOM 1800 C CA . LYS A 1 231 ? -0.915 -14.009 1.436 1.00 94.25 231 LYS A CA 1
ATOM 1801 C C . LYS A 1 231 ? -0.962 -14.169 -0.084 1.00 94.25 231 LYS A C 1
ATOM 1803 O O . LYS A 1 231 ? -1.243 -15.263 -0.575 1.00 94.25 231 LYS A O 1
ATOM 1808 N N . PHE A 1 232 ? -0.622 -13.111 -0.806 1.00 94.81 232 PHE A N 1
ATOM 1809 C CA . PHE A 1 232 ? -0.433 -13.126 -2.251 1.00 94.81 232 PHE A CA 1
ATOM 1810 C C . PHE A 1 232 ? 1.039 -12.908 -2.572 1.00 94.81 232 PHE A C 1
ATOM 1812 O O . PHE A 1 232 ? 1.636 -11.925 -2.129 1.00 94.81 232 PHE A O 1
ATOM 1819 N N . ASP A 1 233 ? 1.623 -13.829 -3.332 1.00 93.81 233 ASP A N 1
ATOM 1820 C CA . ASP A 1 233 ? 2.984 -13.677 -3.833 1.00 93.81 233 ASP A CA 1
ATOM 1821 C C . ASP A 1 233 ? 2.997 -12.703 -5.016 1.00 93.81 233 ASP A C 1
ATOM 1823 O O . ASP A 1 233 ? 2.106 -12.716 -5.869 1.00 93.81 233 ASP A O 1
ATOM 1827 N N . ILE A 1 234 ? 4.009 -11.837 -5.048 1.00 92.00 234 ILE A N 1
ATOM 1828 C CA . ILE A 1 234 ? 4.229 -10.870 -6.117 1.00 92.00 234 ILE A CA 1
ATOM 1829 C C . ILE A 1 234 ? 5.269 -11.432 -7.074 1.00 92.00 234 ILE A C 1
ATOM 1831 O O . ILE A 1 234 ? 6.439 -11.613 -6.735 1.00 92.00 234 ILE A O 1
ATOM 1835 N N . GLU A 1 235 ? 4.842 -11.641 -8.308 1.00 91.19 235 GLU A N 1
ATOM 1836 C CA . GLU A 1 235 ? 5.708 -12.010 -9.413 1.00 91.19 235 GLU A CA 1
ATOM 1837 C C . GLU A 1 235 ? 6.038 -10.769 -10.2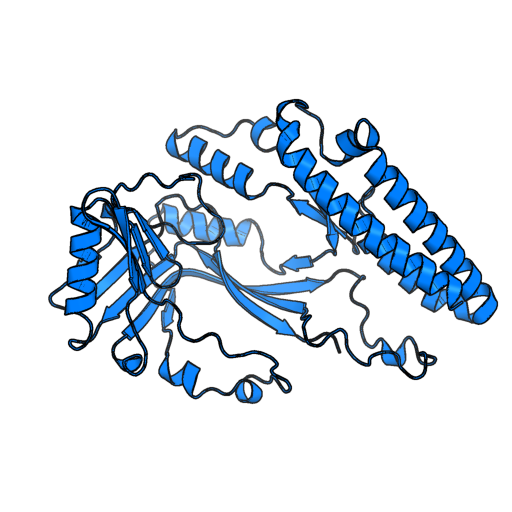45 1.00 91.19 235 GLU A C 1
ATOM 1839 O O . GLU A 1 235 ? 5.201 -9.904 -10.500 1.00 91.19 235 GLU A O 1
ATOM 1844 N N . THR A 1 236 ? 7.291 -10.664 -10.668 1.00 89.62 236 THR A N 1
ATOM 1845 C CA . THR A 1 236 ? 7.766 -9.566 -11.513 1.00 89.62 236 THR A CA 1
ATOM 1846 C C . THR A 1 236 ? 7.775 -9.971 -12.976 1.00 89.62 236 THR A C 1
ATOM 1848 O O . THR A 1 236 ? 8.080 -11.119 -13.298 1.00 89.62 236 THR A O 1
ATOM 1851 N N . GLY A 1 237 ? 7.584 -9.003 -13.869 1.00 87.94 237 GLY A N 1
ATOM 1852 C CA . GLY A 1 237 ? 7.905 -9.180 -15.283 1.00 87.94 237 GLY A CA 1
ATOM 1853 C C . GLY A 1 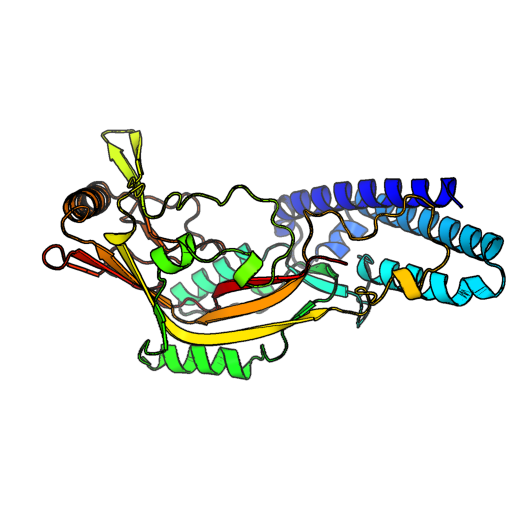237 ? 9.402 -9.422 -15.551 1.00 87.94 237 GLY A C 1
ATOM 1854 O O . GLY A 1 237 ? 10.253 -9.361 -14.663 1.00 87.94 237 GLY A O 1
ATOM 1855 N N . GLY A 1 238 ? 9.745 -9.614 -16.824 1.00 87.50 238 GLY A N 1
ATOM 1856 C CA . GLY A 1 238 ? 11.102 -9.779 -17.352 1.00 87.50 238 GLY A CA 1
ATOM 1857 C C . GLY A 1 238 ? 12.015 -8.559 -17.201 1.00 87.50 238 GLY A C 1
ATOM 1858 O O . GLY A 1 238 ? 13.140 -8.575 -17.697 1.00 87.50 238 GLY A O 1
ATOM 1859 N N . TRP A 1 239 ? 11.556 -7.506 -16.521 1.00 85.44 239 TRP A N 1
ATOM 1860 C CA . TRP A 1 239 ? 12.401 -6.405 -16.068 1.00 85.44 239 TRP A CA 1
ATOM 1861 C C . TRP A 1 239 ? 13.251 -6.783 -14.851 1.00 85.44 239 TRP A C 1
ATOM 1863 O O . TRP A 1 239 ? 14.298 -6.180 -14.629 1.00 85.44 239 TRP A O 1
ATOM 1873 N N . ASN A 1 240 ? 12.835 -7.792 -14.081 1.00 83.81 240 ASN A N 1
ATOM 1874 C CA . ASN A 1 240 ? 13.639 -8.334 -12.998 1.00 83.81 240 ASN A CA 1
ATOM 1875 C C . ASN A 1 240 ? 14.650 -9.343 -13.555 1.00 83.81 240 ASN A C 1
ATOM 1877 O O . ASN A 1 240 ? 14.297 -10.467 -13.916 1.00 83.81 240 ASN A O 1
ATOM 1881 N N . ILE A 1 241 ? 15.915 -8.940 -13.613 1.00 79.44 241 ILE A N 1
ATOM 1882 C CA . ILE A 1 241 ? 16.995 -9.747 -14.180 1.00 79.44 241 ILE A CA 1
ATOM 1883 C C . ILE A 1 241 ? 17.709 -10.482 -13.038 1.00 79.44 241 ILE A C 1
ATOM 1885 O O . ILE A 1 241 ? 18.419 -9.841 -12.268 1.00 79.44 241 ILE A O 1
ATOM 1889 N N . PRO A 1 242 ? 17.573 -11.813 -12.906 1.00 75.19 242 PRO A N 1
ATOM 1890 C CA . PRO A 1 242 ? 18.243 -12.543 -11.834 1.00 75.19 242 PRO A CA 1
ATOM 1891 C C . PRO A 1 242 ? 19.744 -12.689 -12.115 1.00 75.19 242 PRO A C 1
ATOM 1893 O O . PRO A 1 242 ? 20.146 -12.856 -13.271 1.00 75.19 242 PRO A O 1
ATOM 1896 N N . ASN A 1 243 ? 20.561 -12.731 -11.059 1.00 73.75 243 ASN A N 1
ATOM 1897 C CA . ASN A 1 243 ? 22.008 -12.973 -11.126 1.00 73.75 243 ASN A CA 1
ATOM 1898 C C . ASN A 1 243 ? 22.749 -11.983 -12.039 1.00 73.75 243 ASN A C 1
ATOM 1900 O O . ASN A 1 243 ? 23.558 -12.392 -12.878 1.00 73.75 243 ASN A O 1
ATOM 1904 N N . VAL A 1 244 ? 22.478 -10.682 -11.888 1.00 74.62 244 VAL A N 1
ATOM 1905 C CA . VAL A 1 244 ? 23.105 -9.611 -12.688 1.00 74.62 244 VAL A CA 1
ATOM 1906 C C . VAL A 1 244 ? 24.630 -9.778 -12.741 1.00 74.62 244 VAL A C 1
ATOM 1908 O O . VAL A 1 244 ? 25.207 -9.685 -13.816 1.00 74.62 244 VAL A O 1
ATOM 1911 N N . LYS A 1 245 ? 25.278 -10.147 -11.628 1.00 71.12 245 LYS A N 1
ATOM 1912 C CA . LYS A 1 245 ? 26.739 -10.353 -11.549 1.00 71.12 245 LYS A CA 1
ATOM 1913 C C . LYS A 1 245 ? 27.263 -11.444 -12.486 1.00 71.12 245 LYS A C 1
ATOM 1915 O O . LYS A 1 245 ? 28.321 -11.291 -13.080 1.00 71.12 245 LYS A O 1
ATOM 1920 N N . THR A 1 246 ? 26.529 -12.545 -12.631 1.00 72.44 246 THR A N 1
ATOM 1921 C CA . THR A 1 246 ? 26.901 -13.636 -13.546 1.00 72.44 246 THR A CA 1
ATOM 1922 C C . THR A 1 246 ? 26.559 -13.287 -14.990 1.00 72.44 246 THR A C 1
ATOM 1924 O O . THR A 1 246 ? 27.266 -13.687 -15.908 1.00 72.44 246 THR A O 1
ATOM 1927 N N . ARG A 1 247 ? 25.464 -12.548 -15.205 1.00 73.94 247 ARG A N 1
ATOM 1928 C CA . ARG A 1 247 ? 24.997 -12.161 -16.546 1.00 73.94 247 ARG A CA 1
ATOM 1929 C C . ARG A 1 247 ? 25.796 -11.010 -17.154 1.00 73.94 247 ARG A C 1
ATOM 1931 O O . ARG A 1 247 ? 25.836 -10.898 -18.374 1.00 73.94 247 ARG A O 1
ATOM 1938 N N . PHE A 1 248 ? 26.409 -10.185 -16.315 1.00 75.62 248 PHE A N 1
ATOM 1939 C CA . PHE A 1 248 ? 27.275 -9.077 -16.690 1.00 75.62 248 PHE A CA 1
ATOM 1940 C C . PHE A 1 248 ? 28.599 -9.235 -15.930 1.00 75.62 248 PHE A C 1
ATOM 1942 O O . PHE A 1 248 ? 28.748 -8.630 -14.873 1.00 75.62 248 PHE A O 1
ATOM 1949 N N . PRO A 1 249 ? 29.535 -10.081 -16.398 1.00 68.69 249 PRO A N 1
ATOM 1950 C CA . PRO A 1 249 ? 30.801 -10.314 -15.698 1.00 68.69 249 PRO A CA 1
ATOM 1951 C C . PRO A 1 249 ? 31.748 -9.103 -15.764 1.00 68.69 249 PRO A C 1
ATOM 1953 O O . PRO A 1 249 ? 32.450 -8.825 -14.795 1.00 68.69 249 PRO A O 1
ATOM 1956 N N . ASP A 1 250 ? 31.701 -8.327 -16.851 1.00 74.00 250 ASP A N 1
ATOM 1957 C CA . ASP A 1 250 ? 32.575 -7.170 -17.097 1.00 74.00 250 ASP A CA 1
ATOM 1958 C C . ASP A 1 250 ? 31.954 -5.852 -16.602 1.00 74.00 250 ASP A C 1
ATOM 1960 O O . ASP A 1 250 ? 31.790 -4.884 -17.350 1.00 74.00 250 ASP A O 1
ATOM 1964 N N . ARG A 1 251 ? 31.531 -5.813 -15.333 1.00 72.69 251 ARG A N 1
ATOM 1965 C CA . ARG A 1 251 ? 31.007 -4.574 -14.732 1.00 72.69 251 ARG A CA 1
ATOM 1966 C C . ARG A 1 251 ? 32.137 -3.565 -14.542 1.00 72.69 251 ARG A C 1
ATOM 1968 O O . ARG A 1 251 ? 33.287 -3.942 -14.328 1.00 72.69 251 ARG A O 1
ATOM 1975 N N . ILE A 1 252 ? 31.802 -2.273 -14.573 1.00 71.06 252 ILE A N 1
ATOM 1976 C CA . ILE A 1 252 ? 32.769 -1.235 -14.198 1.00 71.06 252 ILE A CA 1
ATOM 1977 C C . ILE A 1 252 ? 33.271 -1.477 -12.758 1.00 71.06 252 ILE A C 1
ATOM 1979 O O . ILE A 1 252 ? 32.488 -1.973 -11.944 1.00 71.06 252 ILE A O 1
ATOM 1983 N N . PRO A 1 253 ? 34.531 -1.126 -12.430 1.00 65.69 253 PRO A N 1
ATOM 1984 C CA . PRO A 1 253 ? 35.153 -1.451 -11.140 1.00 65.69 253 PRO A CA 1
ATOM 1985 C C . PRO A 1 253 ? 34.358 -1.027 -9.895 1.00 65.69 253 PRO A C 1
ATOM 1987 O O . PRO A 1 253 ? 34.456 -1.690 -8.869 1.00 65.69 253 PRO A O 1
ATOM 1990 N N . ASP A 1 254 ? 33.519 0.007 -10.014 1.00 69.25 254 ASP A N 1
ATOM 1991 C CA . ASP A 1 254 ? 32.693 0.553 -8.928 1.00 69.25 254 ASP A CA 1
ATOM 1992 C C . ASP A 1 254 ? 31.183 0.334 -9.139 1.00 69.25 254 ASP A C 1
ATOM 1994 O O . ASP A 1 254 ? 30.355 1.028 -8.545 1.00 69.25 254 ASP A O 1
ATOM 1998 N N . ALA A 1 255 ? 30.785 -0.595 -10.018 1.00 69.44 255 ALA A N 1
ATOM 1999 C CA . ALA A 1 255 ? 29.371 -0.914 -10.191 1.00 69.44 255 ALA A CA 1
ATOM 2000 C C . ALA A 1 255 ? 28.806 -1.423 -8.857 1.00 69.44 255 ALA A C 1
ATOM 2002 O O . ALA A 1 255 ? 29.317 -2.418 -8.332 1.00 69.44 255 ALA A O 1
ATOM 2003 N N . PRO A 1 256 ? 27.753 -0.787 -8.311 1.00 65.19 256 PRO A N 1
ATOM 2004 C CA . PRO A 1 256 ? 27.214 -1.197 -7.034 1.00 65.19 256 PRO A CA 1
ATOM 2005 C C . PRO A 1 256 ? 26.707 -2.633 -7.127 1.00 65.19 256 PRO A C 1
ATOM 2007 O O . PRO A 1 256 ? 26.098 -3.063 -8.110 1.00 65.19 256 PRO A O 1
ATOM 2010 N N . ASP A 1 257 ? 27.012 -3.381 -6.077 1.00 61.12 257 ASP A N 1
ATOM 2011 C CA . ASP A 1 257 ? 26.772 -4.814 -6.018 1.00 61.12 257 ASP A CA 1
ATOM 2012 C C . ASP A 1 257 ? 25.325 -5.183 -5.709 1.00 61.12 257 ASP A C 1
A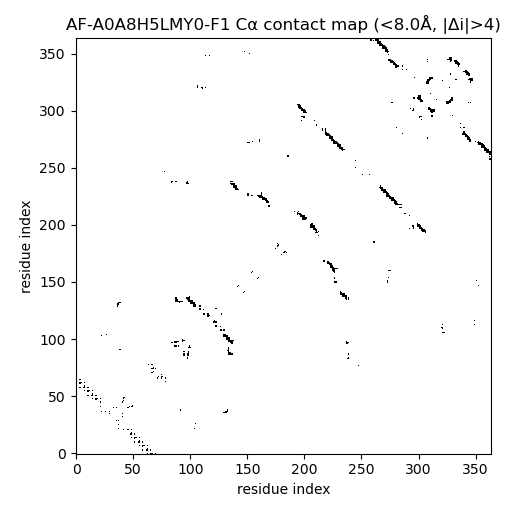TOM 2014 O O . ASP A 1 257 ? 24.993 -6.352 -5.798 1.00 61.12 257 ASP A O 1
ATOM 2018 N N . ALA A 1 258 ? 24.521 -4.190 -5.350 1.00 63.00 258 ALA A N 1
ATOM 2019 C CA . ALA A 1 258 ? 23.102 -4.222 -5.048 1.00 63.00 258 ALA A CA 1
ATOM 2020 C C . ALA A 1 258 ? 22.536 -2.857 -5.472 1.00 63.00 258 ALA A C 1
ATOM 2022 O O . ALA A 1 258 ? 23.278 -1.866 -5.492 1.00 63.00 258 ALA A O 1
ATOM 2023 N N . LEU A 1 259 ? 21.235 -2.752 -5.763 1.00 64.19 259 LEU A N 1
ATOM 2024 C CA . LEU A 1 259 ? 20.635 -1.414 -5.867 1.00 64.19 259 LEU A CA 1
ATOM 2025 C C . LEU A 1 259 ? 20.747 -0.694 -4.513 1.00 64.19 259 LEU A C 1
ATOM 2027 O O . LEU A 1 259 ? 21.037 -1.309 -3.480 1.00 64.19 259 LEU A O 1
ATOM 2031 N N . SER A 1 260 ? 20.538 0.629 -4.538 1.00 62.25 260 SER A N 1
ATOM 2032 C CA . SER A 1 260 ? 20.546 1.488 -3.349 1.00 62.25 260 SER A CA 1
ATOM 2033 C C . SER A 1 260 ? 19.934 0.765 -2.140 1.00 62.25 260 SER A C 1
ATOM 2035 O O . SER A 1 260 ? 18.840 0.212 -2.276 1.00 62.25 260 SER A O 1
ATOM 2037 N N . PRO A 1 261 ? 20.572 0.792 -0.952 1.00 59.69 261 PRO A N 1
ATOM 2038 C CA . PRO A 1 261 ? 20.048 0.126 0.247 1.00 59.69 261 PRO A CA 1
ATOM 2039 C C . PRO A 1 261 ? 18.654 0.632 0.654 1.00 59.69 261 PRO A C 1
ATOM 2041 O O . PRO A 1 261 ? 17.985 0.014 1.472 1.00 59.69 261 PRO A O 1
ATOM 2044 N N . LYS A 1 262 ? 18.200 1.743 0.061 1.00 61.94 262 LYS A N 1
ATOM 2045 C CA . LYS A 1 262 ? 16.872 2.331 0.247 1.00 61.94 262 LYS A CA 1
ATOM 2046 C C . LYS A 1 262 ? 15.782 1.715 -0.639 1.00 61.94 262 LYS A C 1
ATOM 2048 O O . LYS A 1 262 ? 14.641 2.153 -0.558 1.00 61.94 262 LYS A O 1
ATOM 2053 N N . VAL A 1 263 ? 16.114 0.769 -1.519 1.00 67.44 263 VAL A N 1
ATOM 2054 C CA . VAL A 1 263 ? 15.172 0.190 -2.484 1.00 67.44 263 VAL A CA 1
ATOM 2055 C C . VAL A 1 263 ? 15.042 -1.309 -2.241 1.00 67.44 263 VAL A C 1
ATOM 2057 O O . VAL A 1 263 ? 16.025 -2.050 -2.251 1.00 67.44 263 VAL A O 1
ATOM 2060 N N . ALA A 1 264 ? 13.805 -1.760 -2.060 1.00 74.69 264 ALA A N 1
ATOM 2061 C CA . ALA A 1 264 ? 13.464 -3.164 -1.908 1.00 74.69 264 ALA A CA 1
ATOM 2062 C C . ALA A 1 264 ? 12.335 -3.540 -2.870 1.00 74.69 264 ALA A C 1
ATOM 2064 O O . ALA A 1 264 ? 11.496 -2.718 -3.237 1.00 74.69 264 ALA A O 1
ATOM 2065 N N . ARG A 1 265 ? 12.328 -4.803 -3.282 1.00 80.25 265 ARG A N 1
ATOM 2066 C CA . ARG A 1 265 ? 11.280 -5.408 -4.091 1.00 80.25 265 ARG A CA 1
ATOM 2067 C C . ARG A 1 265 ? 10.282 -6.104 -3.188 1.00 80.25 265 ARG A C 1
ATOM 2069 O O . ARG A 1 265 ? 10.669 -7.002 -2.447 1.00 80.25 265 ARG A O 1
ATOM 2076 N N . ILE A 1 266 ? 9.004 -5.772 -3.312 1.00 85.56 266 ILE A N 1
ATOM 2077 C CA . ILE A 1 266 ? 7.948 -6.520 -2.628 1.00 85.56 266 ILE A CA 1
ATOM 2078 C C . ILE A 1 266 ? 7.848 -7.926 -3.233 1.00 85.56 266 ILE A C 1
ATOM 2080 O O . ILE A 1 266 ? 7.746 -8.076 -4.448 1.00 85.56 266 ILE A O 1
ATOM 2084 N N . LEU A 1 267 ? 7.911 -8.946 -2.379 1.00 88.12 267 LEU A N 1
ATOM 2085 C CA . LEU A 1 267 ? 7.800 -10.361 -2.738 1.00 88.12 267 LEU A CA 1
ATOM 2086 C C . LEU A 1 267 ? 6.421 -10.931 -2.450 1.00 88.12 267 LEU A C 1
ATOM 2088 O O . LEU A 1 267 ? 5.994 -11.871 -3.106 1.00 88.12 267 LEU A O 1
ATOM 2092 N N . SER A 1 268 ? 5.747 -10.412 -1.430 1.00 91.31 268 SER A N 1
ATOM 2093 C CA . SER A 1 268 ? 4.392 -10.829 -1.098 1.00 91.31 268 SER A CA 1
ATOM 2094 C C . SER A 1 268 ? 3.692 -9.763 -0.277 1.00 91.31 268 SER A C 1
ATOM 2096 O O . SER A 1 268 ? 4.343 -8.966 0.403 1.00 91.31 268 SER A O 1
ATOM 2098 N N . VAL A 1 269 ? 2.368 -9.771 -0.334 1.00 93.19 269 VAL A N 1
ATOM 2099 C CA . VAL A 1 269 ? 1.496 -8.936 0.491 1.00 93.19 269 VAL A CA 1
ATOM 2100 C C . VAL A 1 269 ? 0.513 -9.819 1.240 1.00 93.19 269 VAL A C 1
ATOM 2102 O O . VAL A 1 269 ? 0.035 -10.821 0.710 1.00 93.19 269 VAL A O 1
ATOM 2105 N N . LEU A 1 270 ? 0.211 -9.453 2.479 1.00 93.06 270 LEU A N 1
ATOM 2106 C CA . LEU A 1 270 ? -0.919 -9.994 3.217 1.00 93.06 270 LEU A CA 1
ATOM 2107 C C . LEU A 1 270 ? -2.088 -9.041 2.998 1.00 93.06 270 LEU A C 1
ATOM 2109 O O . LEU A 1 270 ? -1.997 -7.882 3.396 1.00 93.06 270 LEU A O 1
ATOM 2113 N N . ALA A 1 271 ? -3.157 -9.506 2.362 1.00 92.88 271 ALA A N 1
ATOM 2114 C CA . ALA A 1 271 ? -4.363 -8.710 2.187 1.00 92.88 271 ALA A CA 1
ATOM 2115 C C . ALA A 1 271 ? -5.532 -9.343 2.937 1.00 92.88 271 ALA A C 1
ATOM 2117 O O . ALA A 1 271 ? -5.631 -10.570 3.026 1.00 92.88 271 ALA A O 1
ATOM 2118 N N . ALA A 1 272 ? -6.403 -8.492 3.468 1.00 92.06 272 ALA A N 1
ATOM 2119 C CA . ALA A 1 272 ? -7.581 -8.889 4.216 1.00 92.06 272 ALA A CA 1
ATOM 2120 C C . ALA A 1 272 ? -8.829 -8.135 3.758 1.00 92.06 272 ALA A C 1
ATOM 2122 O O . ALA A 1 272 ? -8.742 -7.084 3.126 1.00 92.06 272 ALA A O 1
ATOM 2123 N N . TYR A 1 273 ? -9.994 -8.682 4.084 1.00 91.19 273 TYR A N 1
ATOM 2124 C CA . TYR A 1 273 ? -11.291 -8.127 3.729 1.00 91.19 273 TYR A CA 1
ATOM 2125 C C . TYR A 1 273 ? -12.244 -8.132 4.924 1.00 91.19 273 TYR A C 1
ATOM 2127 O O . TYR A 1 273 ? -12.272 -9.096 5.694 1.00 91.19 273 TYR A O 1
ATOM 2135 N N . ASP A 1 274 ? -13.035 -7.060 5.031 1.00 89.12 274 ASP A N 1
ATOM 2136 C CA . ASP A 1 274 ? -13.991 -6.813 6.115 1.00 89.12 274 ASP A CA 1
ATOM 2137 C C . ASP A 1 274 ? -13.333 -6.904 7.503 1.00 89.12 274 ASP A C 1
ATOM 2139 O O . ASP A 1 274 ? -13.573 -7.826 8.289 1.00 89.12 274 ASP A O 1
ATOM 2143 N N . ILE A 1 275 ? -12.425 -5.957 7.747 1.00 90.12 275 ILE A N 1
ATOM 2144 C CA . ILE A 1 275 ? -11.519 -5.944 8.894 1.00 90.12 275 ILE A CA 1
ATOM 2145 C C . ILE A 1 275 ? -12.169 -5.199 10.063 1.00 90.12 275 ILE A C 1
ATOM 2147 O O . ILE A 1 275 ? -12.741 -4.118 9.917 1.00 90.12 275 ILE A O 1
ATOM 2151 N N . GLU A 1 276 ? -12.022 -5.772 11.246 1.00 92.56 276 GLU A N 1
ATOM 2152 C CA . GLU A 1 276 ? -12.386 -5.202 12.531 1.00 92.56 276 GLU A CA 1
ATOM 2153 C C . GLU A 1 276 ? -11.141 -5.160 13.417 1.00 92.56 276 GLU A C 1
ATOM 2155 O O . GLU A 1 276 ? -10.460 -6.170 13.601 1.00 92.56 276 GLU A O 1
ATOM 2160 N N . LEU A 1 277 ? -10.841 -3.990 13.969 1.00 93.94 277 LEU A N 1
ATOM 2161 C CA . LEU A 1 277 ? -9.799 -3.824 14.971 1.00 93.94 277 LEU A CA 1
ATOM 2162 C C . LEU A 1 277 ? -10.424 -3.909 16.362 1.00 93.94 277 LEU A C 1
ATOM 2164 O O . LEU A 1 277 ? -11.340 -3.159 16.693 1.00 93.94 277 LEU A O 1
ATOM 2168 N N . LYS A 1 278 ? -9.890 -4.803 17.190 1.00 94.94 278 LYS A N 1
ATOM 2169 C CA . LYS A 1 278 ? -10.168 -4.884 18.623 1.00 94.94 278 LYS A CA 1
ATOM 2170 C C . LYS A 1 278 ? -8.936 -4.438 19.389 1.00 94.94 278 LYS A C 1
ATOM 2172 O O . LYS A 1 278 ? -7.850 -4.989 19.205 1.00 94.94 278 LYS A O 1
ATOM 2177 N N . VAL A 1 279 ? -9.127 -3.468 20.270 1.00 94.06 279 VAL A N 1
ATOM 2178 C CA . VAL A 1 279 ? -8.095 -2.948 21.161 1.00 94.06 279 VAL A CA 1
ATOM 2179 C C . VAL A 1 279 ? -8.570 -3.101 22.592 1.00 94.06 279 VAL A C 1
ATOM 2181 O O . VAL A 1 279 ? -9.684 -2.704 22.919 1.00 94.06 279 VAL A O 1
ATOM 2184 N N . ASN A 1 280 ? -7.725 -3.654 23.454 1.00 94.31 280 ASN A N 1
ATOM 2185 C CA . ASN A 1 280 ? -7.970 -3.662 24.889 1.00 94.31 280 ASN A CA 1
ATOM 2186 C C . ASN A 1 280 ? -6.918 -2.812 25.588 1.00 94.31 280 ASN A C 1
ATOM 2188 O O . ASN A 1 280 ? -5.720 -3.000 25.382 1.00 94.31 280 ASN A O 1
ATOM 2192 N N . PHE A 1 281 ? -7.398 -1.906 26.429 1.00 92.50 281 PHE A N 1
ATOM 2193 C CA . PHE A 1 281 ? -6.610 -0.979 27.216 1.00 92.50 281 PHE A CA 1
ATOM 2194 C C . PHE A 1 281 ? -6.648 -1.390 28.690 1.00 92.50 281 PHE A C 1
ATOM 2196 O O . PHE A 1 281 ? -7.712 -1.445 29.329 1.00 92.50 281 PHE A O 1
ATOM 2203 N N . ALA A 1 282 ? -5.474 -1.657 29.255 1.00 91.50 282 ALA A N 1
ATOM 2204 C CA . ALA A 1 282 ? -5.329 -1.900 30.680 1.00 91.50 282 ALA A CA 1
ATOM 2205 C C . ALA A 1 282 ? -5.688 -0.642 31.489 1.00 91.50 282 ALA A C 1
ATOM 2207 O O . ALA A 1 282 ? -5.771 0.480 30.975 1.00 91.50 282 ALA A O 1
ATOM 2208 N N . SER A 1 283 ? -5.905 -0.827 32.791 1.00 85.50 283 SER A N 1
ATOM 2209 C CA . SER A 1 283 ? -6.373 0.232 33.693 1.00 85.50 283 SER A CA 1
ATOM 2210 C C . SER A 1 283 ? -5.476 1.477 33.706 1.00 85.50 283 SER A C 1
ATOM 2212 O O . SER A 1 283 ? -5.984 2.573 33.927 1.00 85.50 283 SER A O 1
ATOM 2214 N N . GLY A 1 284 ? -4.173 1.331 33.431 1.00 80.69 284 GLY A N 1
ATOM 2215 C CA . GLY A 1 284 ? -3.201 2.428 33.427 1.00 80.69 284 GLY A CA 1
ATOM 2216 C C . GLY A 1 284 ? -3.411 3.486 32.336 1.00 80.69 284 GLY A C 1
ATOM 2217 O O . GLY A 1 284 ? -3.020 4.635 32.531 1.00 80.69 284 GLY A O 1
ATOM 2218 N N . ILE A 1 285 ? -4.046 3.131 31.213 1.00 89.50 285 ILE A N 1
ATOM 2219 C CA . ILE A 1 285 ? -4.249 4.032 30.058 1.00 89.50 285 ILE A CA 1
ATOM 2220 C C . ILE A 1 285 ? -5.719 4.219 29.676 1.00 89.50 285 ILE A C 1
ATOM 2222 O O . ILE A 1 285 ? -6.074 5.186 29.008 1.00 89.50 285 ILE A O 1
ATOM 2226 N N . ARG A 1 286 ? -6.595 3.333 30.147 1.00 91.81 286 ARG A N 1
ATOM 2227 C CA . ARG A 1 286 ? -8.030 3.335 29.855 1.00 91.81 286 ARG A CA 1
ATOM 2228 C C . ARG A 1 286 ? -8.725 4.674 30.096 1.00 91.81 286 ARG A C 1
ATOM 2230 O O . ARG A 1 286 ? -9.465 5.113 29.230 1.00 91.81 286 ARG A O 1
ATOM 2237 N N . ASN A 1 287 ? -8.477 5.331 31.230 1.00 91.19 287 ASN A N 1
ATOM 2238 C CA . ASN A 1 287 ? -9.139 6.603 31.556 1.00 91.19 287 ASN A CA 1
ATOM 2239 C C . ASN A 1 287 ? -8.730 7.735 30.599 1.00 91.19 287 ASN A C 1
ATOM 2241 O O . ASN A 1 287 ? -9.504 8.653 30.348 1.00 91.19 287 ASN A O 1
ATOM 2245 N N . GLU A 1 288 ? -7.501 7.690 30.080 1.00 92.19 288 GLU A N 1
ATOM 2246 C CA . GLU A 1 288 ? -7.006 8.659 29.098 1.00 92.19 288 GLU A CA 1
ATOM 2247 C C . GLU A 1 288 ? -7.695 8.445 27.742 1.00 92.19 288 GLU A C 1
ATOM 2249 O O . GLU A 1 288 ? -8.118 9.408 27.098 1.00 92.19 288 GLU A O 1
ATOM 2254 N N . VAL A 1 289 ? -7.874 7.177 27.353 1.00 93.75 289 VAL A N 1
ATOM 2255 C CA . VAL A 1 289 ? -8.614 6.785 26.145 1.00 93.75 289 VAL A CA 1
ATOM 2256 C C . VAL A 1 289 ? -10.088 7.159 26.258 1.00 93.75 289 VAL A C 1
ATOM 2258 O O . VAL A 1 289 ? -10.609 7.777 25.338 1.00 93.75 289 VAL A O 1
ATOM 2261 N N . ASP A 1 290 ? -10.730 6.853 27.386 1.00 94.81 290 ASP A N 1
ATOM 2262 C CA . ASP A 1 290 ? -12.132 7.185 27.651 1.00 94.81 290 ASP A CA 1
ATOM 2263 C C . ASP A 1 290 ? -12.385 8.691 27.536 1.00 94.81 290 ASP A C 1
ATOM 2265 O O . ASP A 1 290 ? -13.219 9.141 26.751 1.00 94.81 290 ASP A O 1
ATOM 2269 N N . LYS A 1 291 ? -11.564 9.489 28.230 1.00 93.69 291 LYS A N 1
ATOM 2270 C CA . LYS A 1 291 ? -11.625 10.948 28.151 1.00 93.69 291 LYS A CA 1
ATOM 2271 C C . LYS A 1 291 ? -11.467 11.443 26.713 1.00 93.69 291 LYS A C 1
ATOM 2273 O O . LYS A 1 291 ? -12.217 12.313 26.283 1.00 93.69 291 LYS A O 1
ATOM 2278 N N . THR A 1 292 ? -10.508 10.893 25.969 1.00 93.75 292 THR A N 1
ATOM 2279 C CA . THR A 1 292 ? -10.287 11.271 24.565 1.00 93.75 292 THR A CA 1
ATOM 2280 C C . THR A 1 292 ? -11.487 10.900 23.693 1.00 93.75 292 THR A C 1
ATOM 2282 O O . THR A 1 292 ? -11.926 11.710 22.880 1.00 93.75 292 THR A O 1
ATOM 2285 N N . TYR A 1 293 ? -12.051 9.707 23.881 1.00 94.31 293 TYR A N 1
ATOM 2286 C CA . TYR A 1 293 ? -13.220 9.226 23.151 1.00 94.31 293 TYR A CA 1
ATOM 2287 C C . TYR A 1 293 ? -14.455 10.107 23.400 1.00 94.31 293 TYR A C 1
ATOM 2289 O O . TYR A 1 293 ? -15.113 10.536 22.449 1.00 94.31 293 TYR A O 1
ATOM 2297 N N . GLU A 1 294 ? -14.742 10.452 24.657 1.00 94.69 294 GLU A N 1
ATOM 2298 C CA . GLU A 1 294 ? -15.865 11.329 25.006 1.00 94.69 294 GLU A CA 1
ATOM 2299 C C . GLU A 1 294 ? -15.631 12.791 24.569 1.00 94.69 294 GLU A C 1
ATOM 2301 O O . GLU A 1 294 ? -16.574 13.472 24.156 1.00 94.69 294 GLU A O 1
ATOM 2306 N N . GLU A 1 295 ? -14.386 13.286 24.564 1.00 93.56 295 GLU A N 1
ATOM 2307 C CA . GLU A 1 295 ? -14.045 14.588 23.962 1.00 93.56 295 GLU A CA 1
ATOM 2308 C C . GLU A 1 295 ? -14.316 14.594 22.448 1.00 93.56 295 GLU A C 1
ATOM 2310 O O . GLU A 1 295 ? -14.962 15.514 21.940 1.00 93.56 295 GLU A O 1
ATOM 2315 N N . VAL A 1 296 ? -13.888 13.558 21.720 1.00 92.81 296 VAL A N 1
ATOM 2316 C CA . VAL A 1 296 ? -14.159 13.410 20.278 1.00 92.81 296 VAL A CA 1
ATOM 2317 C C . VAL A 1 296 ? -15.661 13.393 20.015 1.00 92.81 296 VAL A C 1
ATOM 2319 O O . VAL A 1 296 ? -16.150 14.159 19.186 1.00 92.81 296 VAL A O 1
ATOM 2322 N N . LYS A 1 297 ? -16.408 12.591 20.774 1.00 92.44 297 LYS A N 1
ATOM 2323 C CA . LYS A 1 297 ? -17.865 12.488 20.666 1.00 92.44 297 LYS A CA 1
ATOM 2324 C C . LYS A 1 297 ? -18.581 13.813 20.912 1.00 92.44 297 LYS A C 1
ATOM 2326 O O . LYS A 1 297 ? -19.481 14.180 20.165 1.00 92.44 297 LYS A O 1
ATOM 2331 N N . SER A 1 298 ? -18.213 14.516 21.981 1.00 92.06 298 SER A N 1
ATOM 2332 C CA . SER A 1 298 ? -18.910 15.732 22.418 1.00 92.06 298 SER A CA 1
ATOM 2333 C C . SER A 1 298 ? -18.582 16.955 21.566 1.00 92.06 298 SER A C 1
ATOM 2335 O O . SER A 1 298 ? -19.428 17.834 21.408 1.00 92.06 298 SER A O 1
ATOM 2337 N N . THR A 1 299 ? -17.375 17.012 21.001 1.00 90.25 299 THR A N 1
ATOM 2338 C CA . THR A 1 299 ? -16.918 18.142 20.179 1.00 90.25 299 THR A CA 1
ATOM 2339 C C . THR A 1 299 ? -17.162 17.948 18.684 1.00 90.25 299 THR A C 1
ATOM 2341 O O . THR A 1 299 ? -16.933 18.878 17.911 1.00 90.25 299 THR A O 1
ATOM 2344 N N . GLY A 1 300 ? -17.630 16.763 18.276 1.00 86.94 300 GLY A N 1
ATOM 2345 C CA . GLY A 1 300 ? -17.712 16.376 16.870 1.00 86.94 300 GLY A CA 1
ATOM 2346 C C . GLY A 1 300 ? -16.328 16.271 16.230 1.00 86.94 300 GLY A C 1
ATOM 2347 O O . GLY A 1 300 ? -16.130 16.735 15.115 1.00 86.94 300 GLY A O 1
ATOM 2348 N N . GLY A 1 301 ? -15.347 15.756 16.972 1.00 89.19 301 GLY A N 1
ATOM 2349 C CA . GLY A 1 301 ? -13.963 15.621 16.528 1.00 89.19 301 GLY A CA 1
ATOM 2350 C C . GLY A 1 301 ? -13.699 14.375 15.682 1.00 89.19 301 GLY A C 1
ATOM 2351 O O . GLY A 1 301 ? -14.619 13.710 15.206 1.00 89.19 301 GLY A O 1
ATOM 2352 N N . ARG A 1 302 ? -12.419 14.025 15.531 1.00 89.06 302 ARG A N 1
ATOM 2353 C CA . ARG A 1 302 ? -11.965 12.795 14.863 1.00 89.06 302 ARG A CA 1
ATOM 2354 C C . ARG A 1 302 ? -10.900 12.070 15.675 1.00 89.06 302 ARG A C 1
ATOM 2356 O O . ARG A 1 302 ? -10.153 12.705 16.414 1.00 89.06 302 ARG A O 1
ATOM 2363 N N . MET A 1 303 ? -10.800 10.756 15.515 1.00 90.81 303 MET A N 1
ATOM 2364 C CA . MET A 1 303 ? -9.739 9.935 16.097 1.00 90.81 303 MET A CA 1
ATOM 2365 C C . MET A 1 303 ? -9.188 8.925 15.095 1.00 90.81 303 MET A C 1
ATOM 2367 O O . MET A 1 303 ? -9.902 8.463 14.210 1.00 90.81 303 MET A O 1
ATOM 2371 N N . SER A 1 304 ? -7.915 8.581 15.251 1.00 89.88 304 SER A N 1
ATOM 2372 C CA . SER A 1 304 ? -7.243 7.501 14.541 1.00 89.88 304 SER A CA 1
ATOM 2373 C C . SER A 1 304 ? -6.690 6.515 15.560 1.00 89.88 304 SER A C 1
ATOM 2375 O O . SER A 1 304 ? -6.020 6.917 16.512 1.00 89.88 304 SER A O 1
ATOM 2377 N N . VAL A 1 305 ? -6.983 5.231 15.374 1.00 90.06 305 VAL A N 1
ATOM 2378 C CA . VAL A 1 305 ? -6.462 4.132 16.190 1.00 90.06 305 VAL A CA 1
ATOM 2379 C C . VAL A 1 305 ? -5.864 3.099 15.248 1.00 90.06 305 VAL A C 1
ATOM 2381 O O . VAL A 1 305 ? -6.587 2.417 14.532 1.00 90.06 305 VAL A O 1
ATOM 2384 N N . PHE A 1 306 ? -4.537 2.992 15.222 1.00 85.44 306 PHE A N 1
ATOM 2385 C CA . PHE A 1 306 ? -3.806 2.008 14.414 1.00 85.44 306 PHE A CA 1
ATOM 2386 C C . PHE A 1 306 ? -4.279 1.926 12.943 1.00 85.44 306 PHE A C 1
ATOM 2388 O O . PHE A 1 306 ? -4.581 0.853 12.423 1.00 85.44 306 PHE A O 1
ATOM 2395 N N . GLY A 1 307 ? -4.388 3.081 12.275 1.00 80.00 307 GLY A N 1
ATOM 2396 C CA . GLY A 1 307 ? -4.815 3.172 10.871 1.00 80.00 307 GLY A CA 1
ATOM 2397 C C . GLY A 1 307 ? -6.330 3.078 10.640 1.00 80.00 307 GLY A C 1
ATOM 2398 O O . GLY A 1 307 ? -6.770 3.223 9.499 1.00 80.00 307 GLY A O 1
ATOM 2399 N N . PHE A 1 308 ? -7.133 2.884 11.694 1.00 86.75 308 PHE A N 1
ATOM 2400 C CA . PHE A 1 308 ? -8.587 3.044 11.650 1.00 86.75 308 PHE A CA 1
ATOM 2401 C C . PHE A 1 308 ? -8.953 4.479 11.985 1.00 86.75 308 PHE A C 1
ATOM 2403 O O . PHE A 1 308 ? -8.600 4.972 13.053 1.00 86.75 308 PHE A O 1
ATOM 2410 N N . HIS A 1 309 ? -9.660 5.140 11.081 1.00 86.88 309 HIS A N 1
ATOM 2411 C CA . HIS A 1 309 ? -10.108 6.513 11.235 1.00 86.88 309 HIS A CA 1
ATOM 2412 C C . HIS A 1 309 ? -11.581 6.541 11.625 1.00 86.88 309 HIS A C 1
ATOM 2414 O O . HIS A 1 309 ? -12.379 5.730 11.158 1.00 86.88 309 HIS A O 1
ATOM 2420 N N . VAL A 1 310 ? -11.918 7.457 12.528 1.00 86.94 310 VAL A N 1
ATOM 2421 C CA . VAL A 1 310 ? -13.274 7.666 13.025 1.00 86.94 310 VAL A CA 1
ATOM 2422 C C . VAL A 1 310 ? -13.558 9.160 13.085 1.00 86.94 310 VAL A C 1
ATOM 2424 O O . VAL A 1 310 ? -12.812 9.902 13.723 1.00 86.94 310 VAL A O 1
ATOM 2427 N N . SER A 1 311 ? -14.659 9.603 12.477 1.00 81.69 311 SER A N 1
ATOM 2428 C CA . SER A 1 311 ? -15.140 10.990 12.564 1.00 81.69 311 SER A CA 1
ATOM 2429 C C . SER A 1 311 ? -16.502 11.059 13.253 1.00 81.69 311 SER A C 1
ATOM 2431 O O . SER A 1 311 ? -17.434 10.359 12.860 1.00 81.69 311 SER A O 1
ATOM 2433 N N . ALA A 1 312 ? -16.627 11.923 14.265 1.00 80.25 312 ALA A N 1
ATOM 2434 C CA . ALA A 1 312 ? -17.856 12.192 15.018 1.00 80.25 312 ALA A CA 1
ATOM 2435 C C . ALA A 1 312 ? -18.643 13.402 14.472 1.00 80.25 312 ALA A C 1
ATOM 2437 O O . ALA A 1 312 ? -19.382 14.048 15.213 1.00 80.25 312 ALA A O 1
ATOM 2438 N N . GLY A 1 313 ? -18.480 13.732 13.187 1.00 62.00 313 GLY A N 1
ATOM 2439 C CA . GLY A 1 313 ? -19.142 14.878 12.552 1.00 62.00 313 GLY A CA 1
ATOM 2440 C C . GLY A 1 313 ? -18.227 16.071 12.276 1.00 62.00 313 GLY A C 1
ATOM 2441 O O . GLY A 1 313 ? -18.722 17.132 11.8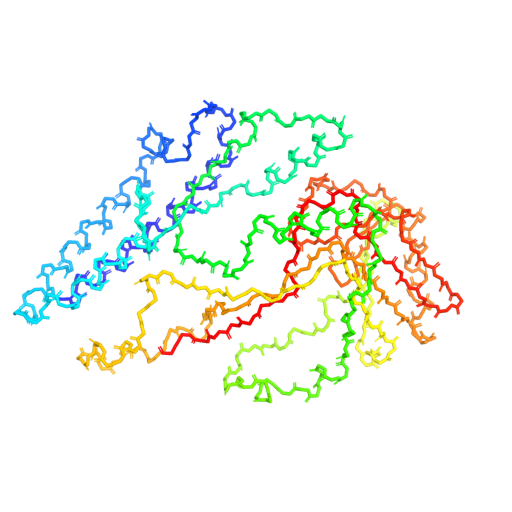99 1.00 62.00 313 GLY A O 1
ATOM 2442 N N . ALA A 1 314 ? -16.909 15.909 12.419 1.00 59.84 314 ALA A N 1
ATOM 2443 C CA . ALA A 1 314 ? -15.966 16.810 11.775 1.00 59.84 314 ALA A CA 1
ATOM 2444 C C . ALA A 1 314 ? -16.153 16.644 10.264 1.00 59.84 314 ALA A C 1
ATOM 2446 O O . ALA A 1 314 ? -16.078 15.511 9.778 1.00 59.84 314 ALA A O 1
ATOM 2447 N N . ASP A 1 315 ? -16.388 17.744 9.538 1.00 52.09 315 ASP A N 1
ATOM 2448 C CA . ASP A 1 315 ? -16.285 17.742 8.080 1.00 52.09 315 ASP A CA 1
ATOM 2449 C C . ASP A 1 315 ? -14.908 17.170 7.748 1.00 52.09 315 ASP A C 1
ATOM 2451 O O . ASP A 1 315 ? -13.872 17.801 7.987 1.00 52.09 315 ASP A O 1
ATOM 2455 N N . ASN A 1 316 ? -14.882 15.945 7.230 1.00 44.78 316 ASN A N 1
ATOM 2456 C CA . ASN A 1 316 ? -13.692 15.441 6.590 1.00 44.78 316 ASN A CA 1
ATOM 2457 C C . ASN A 1 316 ? -13.450 16.422 5.443 1.00 44.78 316 ASN A C 1
ATOM 2459 O O . ASN A 1 316 ? -14.202 16.448 4.471 1.00 44.78 316 ASN A O 1
ATOM 2463 N N . GLY A 1 317 ? -12.405 17.247 5.546 1.00 41.31 317 GLY A N 1
ATOM 2464 C CA . GLY A 1 317 ? -11.965 18.155 4.477 1.00 41.31 317 GLY A CA 1
ATOM 2465 C C . GLY A 1 317 ? -11.682 17.458 3.133 1.00 41.31 317 GLY A C 1
ATOM 2466 O O . GLY A 1 317 ? -11.273 18.104 2.177 1.00 41.31 317 GLY A O 1
ATOM 2467 N N . SER A 1 318 ? -11.917 16.151 3.057 1.00 38.53 318 SER A N 1
ATOM 2468 C CA . SER A 1 318 ? -12.118 15.331 1.876 1.00 38.53 318 SER A CA 1
ATOM 2469 C C . SER A 1 318 ? -12.878 14.066 2.314 1.00 38.53 318 SER A C 1
ATOM 2471 O O . SER A 1 318 ? -12.262 13.028 2.536 1.00 38.53 318 SER A O 1
ATOM 2473 N N . ASP A 1 319 ? -14.202 14.134 2.497 1.00 40.22 319 ASP A N 1
ATOM 2474 C CA . ASP A 1 319 ? -15.070 12.982 2.845 1.00 40.22 319 ASP A CA 1
ATOM 2475 C C . ASP A 1 319 ? -15.327 12.037 1.652 1.00 40.22 319 ASP A C 1
ATOM 2477 O O . ASP A 1 319 ? -16.416 11.512 1.406 1.00 40.22 319 ASP A O 1
ATOM 2481 N N . ASN A 1 320 ? -14.267 11.863 0.881 1.00 41.31 320 ASN A N 1
ATOM 2482 C CA . ASN A 1 320 ? -14.147 11.040 -0.292 1.00 41.31 320 ASN A CA 1
ATOM 2483 C C . ASN A 1 320 ? -13.058 10.034 0.083 1.00 41.31 320 ASN A C 1
ATOM 2485 O O . ASN A 1 320 ? -11.881 10.389 0.084 1.00 41.31 320 ASN A O 1
ATOM 2489 N N . GLY A 1 321 ? -13.498 8.841 0.509 1.00 46.12 321 GLY A N 1
ATOM 2490 C CA . GLY A 1 321 ? -12.700 7.727 1.023 1.00 46.12 321 GLY A CA 1
ATOM 2491 C C . GLY A 1 321 ? -11.228 7.767 0.624 1.00 46.12 321 GLY A C 1
ATOM 2492 O O . GLY A 1 321 ? -10.879 7.581 -0.540 1.00 46.12 321 GLY A O 1
ATOM 2493 N N . SER A 1 322 ? -10.356 8.000 1.604 1.00 48.69 322 SER A N 1
ATOM 2494 C CA . SER A 1 322 ? -8.928 7.814 1.383 1.00 48.69 322 SER A CA 1
ATOM 2495 C C . SER A 1 322 ? -8.621 6.330 1.208 1.00 48.69 322 SER A C 1
ATOM 2497 O O . SER A 1 322 ? -9.143 5.480 1.931 1.00 48.69 322 SER A O 1
ATOM 2499 N N . ASN A 1 323 ? -7.704 6.025 0.294 1.00 52.78 323 ASN A N 1
ATOM 2500 C CA . ASN A 1 323 ? -7.145 4.683 0.129 1.00 52.78 323 ASN A CA 1
ATOM 2501 C C . ASN A 1 323 ? -6.076 4.366 1.193 1.00 52.78 323 ASN A C 1
ATOM 2503 O O . ASN A 1 323 ? -5.519 3.271 1.197 1.00 52.78 323 ASN A O 1
ATOM 2507 N N . GLU A 1 324 ? -5.751 5.327 2.063 1.00 61.75 324 GLU A N 1
ATOM 2508 C CA . GLU A 1 324 ? -4.611 5.249 2.983 1.00 61.75 324 GLU A CA 1
ATOM 2509 C C . GLU A 1 324 ? -4.986 4.756 4.389 1.00 61.75 324 GLU A C 1
ATOM 2511 O O . GLU A 1 324 ? -4.101 4.381 5.157 1.00 61.75 324 GLU A O 1
ATOM 2516 N N . TYR A 1 325 ? -6.276 4.735 4.739 1.00 72.75 325 TYR A N 1
ATOM 2517 C CA . TYR A 1 325 ? -6.763 4.311 6.055 1.00 72.75 325 TYR A CA 1
ATOM 2518 C C . TYR A 1 325 ? -8.087 3.540 5.967 1.00 72.75 325 TYR A C 1
ATOM 2520 O O . TYR A 1 325 ? -8.777 3.546 4.947 1.00 72.75 325 TYR A O 1
ATOM 2528 N N . ILE A 1 326 ? -8.452 2.861 7.057 1.00 77.50 326 ILE A N 1
ATOM 2529 C CA . ILE A 1 326 ? -9.738 2.167 7.177 1.00 77.50 326 ILE A CA 1
ATOM 2530 C C . ILE A 1 326 ? -10.729 3.098 7.870 1.00 77.50 326 ILE A C 1
ATOM 2532 O O . ILE A 1 326 ? -10.555 3.431 9.037 1.00 77.50 326 ILE A O 1
ATOM 2536 N N . GLU A 1 327 ? -11.788 3.494 7.173 1.00 80.12 327 GLU A N 1
ATOM 2537 C CA . GLU A 1 327 ? -12.847 4.310 7.769 1.00 80.12 327 GLU A CA 1
ATOM 2538 C C . GLU A 1 327 ? -13.782 3.474 8.643 1.00 80.12 327 GLU A C 1
ATOM 2540 O O . GLU A 1 327 ? -14.202 2.377 8.267 1.00 80.12 327 GLU A O 1
ATOM 2545 N N . THR A 1 328 ? -14.152 4.022 9.794 1.00 82.75 328 THR A N 1
ATOM 2546 C CA . THR A 1 328 ? -15.150 3.494 10.729 1.00 82.75 328 THR A CA 1
ATOM 2547 C C . THR A 1 328 ? -16.093 4.626 11.113 1.00 82.75 328 THR A C 1
ATOM 2549 O O . THR A 1 328 ? -15.660 5.717 11.477 1.00 82.75 328 THR A O 1
ATOM 2552 N N . LYS A 1 329 ? -17.405 4.382 11.061 1.00 83.31 329 LYS A N 1
ATOM 2553 C CA . LYS A 1 329 ? -18.370 5.381 11.529 1.00 83.31 329 LYS A CA 1
ATOM 2554 C C . LYS A 1 329 ? -18.316 5.486 13.044 1.00 83.31 329 LYS A C 1
ATOM 2556 O O . LYS A 1 329 ? -18.206 4.465 13.721 1.00 83.31 329 LYS A O 1
ATOM 2561 N N . PHE A 1 330 ? -18.449 6.695 13.582 1.00 86.00 330 PHE A N 1
ATOM 2562 C CA . PHE A 1 330 ? -18.403 6.887 15.029 1.00 86.00 330 PHE A CA 1
ATOM 2563 C C . PHE A 1 330 ? -19.504 6.101 15.752 1.00 86.00 330 PHE A C 1
ATOM 2565 O O . PHE A 1 330 ? -19.239 5.483 16.778 1.00 86.00 330 PHE A O 1
ATOM 2572 N N . GLU A 1 331 ? -20.712 6.033 15.187 1.00 84.50 331 GLU A N 1
ATOM 2573 C CA . GLU A 1 331 ? -21.816 5.236 15.733 1.00 84.50 331 GLU A CA 1
ATOM 2574 C C . GLU A 1 331 ? -21.581 3.715 15.706 1.00 84.50 331 GLU A C 1
ATOM 2576 O O . GLU A 1 331 ? -22.245 2.986 16.444 1.00 84.50 331 GLU A O 1
ATOM 2581 N N . ASP A 1 332 ? -20.640 3.238 14.885 1.00 86.31 332 ASP A N 1
ATOM 2582 C CA . ASP A 1 332 ? -20.263 1.825 14.792 1.00 86.31 332 ASP A CA 1
ATOM 2583 C C . ASP A 1 332 ? -19.115 1.465 15.759 1.00 86.31 332 ASP A C 1
ATOM 2585 O O . ASP A 1 332 ? -18.806 0.280 15.936 1.00 86.31 332 ASP A O 1
ATOM 2589 N N . VAL A 1 333 ? -18.498 2.455 16.423 1.00 91.50 333 VAL A N 1
ATOM 2590 C CA . VAL A 1 333 ? -17.479 2.211 17.451 1.00 91.50 333 VAL A CA 1
ATOM 2591 C C . VAL A 1 333 ? -18.132 1.650 18.707 1.00 91.50 333 VAL A C 1
ATOM 2593 O O . VAL A 1 333 ? -19.008 2.264 19.316 1.00 91.50 333 VAL A O 1
ATOM 2596 N N . LYS A 1 334 ? -17.661 0.481 19.145 1.00 94.69 334 LYS A N 1
ATOM 2597 C CA . LYS A 1 334 ? -18.081 -0.115 20.418 1.00 94.69 334 LYS A CA 1
ATOM 2598 C C . LYS A 1 334 ? -17.005 0.145 21.457 1.00 94.69 334 LYS A C 1
ATOM 2600 O O . LYS A 1 334 ? -15.976 -0.527 21.448 1.00 94.69 334 LYS A O 1
ATOM 2605 N N . TRP A 1 335 ? -17.254 1.118 22.325 1.00 94.81 335 TRP A N 1
ATOM 2606 C CA . TRP A 1 335 ? -16.421 1.414 23.485 1.00 94.81 335 TRP A CA 1
ATOM 2607 C C . TRP A 1 335 ? -17.073 0.874 24.760 1.00 94.81 335 TRP A C 1
ATOM 2609 O O . TRP A 1 335 ? -18.214 1.218 25.069 1.00 94.81 335 TRP A O 1
ATOM 2619 N N . ASP A 1 336 ? -16.354 0.018 25.483 1.00 95.12 336 ASP A N 1
ATOM 2620 C CA . ASP A 1 336 ? -16.712 -0.457 26.818 1.00 95.12 336 ASP A CA 1
ATOM 2621 C C . ASP A 1 336 ? -15.690 0.068 27.830 1.00 95.12 336 ASP A C 1
ATOM 2623 O O . ASP A 1 336 ? -14.612 -0.504 28.013 1.00 95.12 336 ASP A O 1
ATOM 2627 N N . GLU A 1 337 ? -16.055 1.156 28.506 1.00 90.50 337 GLU A N 1
ATOM 2628 C CA . GLU A 1 337 ? -15.254 1.792 29.554 1.00 90.50 337 GLU A CA 1
ATOM 2629 C C . GLU A 1 337 ? -14.905 0.806 30.683 1.00 90.50 337 GLU A C 1
ATOM 2631 O O . GLU A 1 337 ? -13.786 0.802 31.193 1.00 90.50 337 GLU A O 1
ATOM 2636 N N . ALA A 1 338 ? -15.817 -0.092 31.067 1.00 90.69 338 ALA A N 1
ATOM 2637 C CA . ALA A 1 338 ? -15.606 -0.976 32.211 1.00 90.69 338 ALA A CA 1
ATOM 2638 C C . ALA A 1 338 ? -14.542 -2.047 31.933 1.00 90.69 338 ALA A C 1
ATOM 2640 O O . ALA A 1 338 ? -13.768 -2.404 32.829 1.00 90.69 338 ALA A O 1
ATOM 2641 N N . SER A 1 339 ? -14.465 -2.553 30.701 1.00 91.75 339 SER A N 1
ATOM 2642 C CA . SER A 1 339 ? -13.422 -3.499 30.283 1.00 91.75 339 SER A CA 1
ATOM 2643 C C . SER A 1 339 ? -12.211 -2.824 29.631 1.00 91.75 339 SER A C 1
ATOM 2645 O O . SER A 1 339 ? -11.145 -3.437 29.557 1.00 91.75 339 SER A O 1
ATOM 2647 N N . GLY A 1 340 ? -12.329 -1.553 29.236 1.00 93.00 340 GLY A N 1
ATOM 2648 C CA . GLY A 1 340 ? -11.336 -0.847 28.430 1.00 93.00 340 GLY A CA 1
ATOM 2649 C C . GLY A 1 340 ? -11.236 -1.401 27.011 1.00 93.00 340 GLY A C 1
ATOM 2650 O O . GLY A 1 340 ? -10.156 -1.362 26.426 1.00 93.00 340 GLY A O 1
ATOM 2651 N N . SER A 1 341 ? -12.317 -1.977 26.484 1.00 96.00 341 SER A N 1
ATOM 2652 C CA . SER A 1 341 ? -12.335 -2.611 25.167 1.00 96.00 341 SER A CA 1
ATOM 2653 C C . SER A 1 341 ? -12.925 -1.674 24.121 1.00 96.00 341 SER A C 1
ATOM 2655 O O . SER A 1 341 ? -14.024 -1.147 24.290 1.00 96.00 341 SER A O 1
ATOM 2657 N N . MET A 1 342 ? -12.202 -1.481 23.021 1.00 95.75 342 MET A N 1
ATOM 2658 C CA . MET A 1 342 ? -12.641 -0.728 21.854 1.00 95.75 342 MET A CA 1
ATOM 2659 C C . MET A 1 342 ? -12.696 -1.652 20.642 1.00 95.75 342 MET A C 1
ATOM 2661 O O . MET A 1 342 ? -11.721 -2.331 20.326 1.00 95.75 342 MET A O 1
ATOM 2665 N N . THR A 1 343 ? -13.827 -1.664 19.940 1.00 95.69 343 THR A N 1
ATOM 2666 C CA . THR A 1 343 ? -13.973 -2.349 18.650 1.00 95.69 343 THR A CA 1
ATOM 2667 C C . THR A 1 343 ? -14.300 -1.341 17.557 1.00 95.69 343 THR A C 1
ATOM 2669 O O . THR A 1 343 ? -15.268 -0.588 17.677 1.00 95.69 343 THR A O 1
ATOM 2672 N N . LEU A 1 344 ? -13.507 -1.358 16.488 1.00 92.62 344 LEU A N 1
ATOM 2673 C CA . LEU A 1 344 ? -13.608 -0.492 15.316 1.00 92.62 344 LEU A CA 1
ATOM 2674 C C . LEU A 1 344 ? -13.889 -1.378 14.104 1.00 92.62 344 LEU A C 1
ATOM 2676 O O . LEU A 1 344 ? -13.088 -2.249 13.770 1.00 92.62 344 LEU A O 1
ATOM 2680 N N . THR A 1 345 ? -15.049 -1.204 13.481 1.00 87.88 345 THR A N 1
ATOM 2681 C CA . THR A 1 345 ? -15.458 -1.988 12.311 1.00 87.88 345 THR A CA 1
ATOM 2682 C C . THR A 1 345 ? -15.428 -1.107 11.077 1.00 87.88 345 THR A C 1
ATOM 2684 O O . THR A 1 345 ? -16.045 -0.044 11.078 1.00 87.88 345 THR A O 1
ATOM 2687 N N . ALA A 1 346 ? -14.771 -1.578 10.016 1.00 80.62 346 ALA A N 1
ATOM 2688 C CA . ALA A 1 346 ? -14.789 -0.891 8.735 1.00 80.62 346 ALA A CA 1
ATOM 2689 C C . ALA A 1 346 ? -16.222 -0.555 8.281 1.00 80.62 346 ALA A C 1
ATOM 2691 O O . ALA A 1 346 ? -17.154 -1.348 8.463 1.00 80.62 346 ALA A O 1
ATOM 2692 N N . VAL A 1 347 ? -16.404 0.613 7.662 1.00 75.00 347 VAL A N 1
ATOM 2693 C CA . VAL A 1 347 ? -17.711 1.029 7.144 1.00 75.00 347 VAL A CA 1
ATOM 2694 C C . VAL A 1 347 ? -18.306 -0.026 6.207 1.00 75.00 347 VAL A C 1
ATOM 2696 O O . VAL A 1 347 ? -17.638 -0.564 5.319 1.00 75.00 347 VAL A O 1
ATOM 2699 N N . LYS A 1 348 ? -19.603 -0.313 6.383 1.00 64.31 348 LYS A N 1
ATOM 2700 C CA . LYS A 1 348 ? -20.331 -1.220 5.486 1.00 64.31 348 LYS A CA 1
ATOM 2701 C C . LYS A 1 348 ? -20.213 -0.731 4.044 1.00 64.31 348 LYS A C 1
ATOM 2703 O O . LYS A 1 348 ? -20.535 0.419 3.753 1.00 64.31 348 LYS A O 1
ATOM 2708 N N . GLY A 1 349 ? -19.803 -1.629 3.150 1.00 54.50 349 GLY A N 1
ATOM 2709 C CA . GLY A 1 349 ? -19.585 -1.306 1.742 1.00 54.50 349 GLY A CA 1
ATOM 2710 C C . GLY A 1 349 ? -18.145 -0.932 1.392 1.00 54.50 349 GLY A C 1
ATOM 2711 O O . GLY A 1 349 ? -17.933 -0.367 0.330 1.00 54.50 349 GLY A O 1
ATOM 2712 N N . GLN A 1 350 ? -17.136 -1.248 2.212 1.00 61.25 350 GLN A N 1
ATOM 2713 C CA . GLN A 1 350 ? -15.779 -1.365 1.667 1.00 61.25 350 GLN A CA 1
ATOM 2714 C C . GLN A 1 350 ? -15.755 -2.484 0.610 1.00 61.25 350 GLN A C 1
ATOM 2716 O O . GLN A 1 350 ? -15.986 -3.658 0.902 1.00 61.25 350 GLN A O 1
ATOM 2721 N N . PHE A 1 351 ? -15.516 -2.111 -0.648 1.00 61.72 351 PHE A N 1
ATOM 2722 C CA . PHE A 1 351 ? -15.557 -3.030 -1.794 1.00 61.72 351 PHE A CA 1
ATOM 2723 C C . PHE A 1 351 ? -14.191 -3.613 -2.167 1.00 61.72 351 PHE A C 1
ATOM 2725 O O . PHE A 1 351 ? -14.091 -4.356 -3.141 1.00 61.72 351 PHE A O 1
ATOM 2732 N N . TYR A 1 352 ? -13.136 -3.278 -1.425 1.00 72.56 352 TYR A N 1
ATOM 2733 C CA . TYR A 1 352 ? -11.767 -3.640 -1.773 1.00 72.56 352 TYR A CA 1
ATOM 2734 C C . TYR A 1 352 ? -11.045 -4.325 -0.606 1.00 72.56 352 TYR A C 1
ATOM 2736 O O . TYR A 1 352 ? -11.273 -3.976 0.552 1.00 72.56 352 TYR A O 1
ATOM 2744 N N . PRO A 1 353 ? -10.175 -5.309 -0.891 1.00 85.06 353 PRO A N 1
ATOM 2745 C CA . PRO A 1 353 ? -9.224 -5.822 0.086 1.00 85.06 353 PRO A CA 1
ATOM 2746 C C . PRO A 1 353 ? -8.218 -4.751 0.516 1.00 85.06 353 PRO A C 1
ATOM 2748 O O . PRO A 1 353 ? -7.752 -3.961 -0.305 1.00 85.06 353 PRO A O 1
ATOM 2751 N N . THR A 1 354 ? -7.817 -4.791 1.782 1.00 84.88 354 THR A N 1
ATOM 2752 C CA . THR A 1 354 ? -6.800 -3.910 2.361 1.00 84.88 354 THR A CA 1
ATOM 2753 C C . THR A 1 354 ? -5.503 -4.681 2.559 1.00 84.88 354 THR A C 1
ATOM 2755 O O . THR A 1 354 ? -5.508 -5.794 3.090 1.00 84.88 354 THR A O 1
ATOM 2758 N N . ILE A 1 355 ? -4.375 -4.093 2.160 1.00 87.38 355 ILE A N 1
ATOM 2759 C CA . ILE A 1 355 ? -3.050 -4.652 2.442 1.00 87.38 355 ILE A CA 1
ATOM 2760 C C . ILE A 1 355 ? -2.722 -4.404 3.919 1.00 87.38 355 ILE A C 1
ATOM 2762 O O . ILE A 1 355 ? -2.610 -3.262 4.349 1.00 87.38 355 ILE A O 1
ATOM 2766 N N . LEU A 1 356 ? -2.548 -5.482 4.683 1.00 86.25 356 LEU A N 1
ATOM 2767 C CA . LEU A 1 356 ? -2.148 -5.449 6.094 1.00 86.25 356 LEU A CA 1
ATOM 2768 C C . LEU A 1 356 ? -0.630 -5.356 6.275 1.00 86.25 356 LEU A C 1
ATOM 2770 O O . LEU A 1 356 ? -0.146 -4.874 7.294 1.00 86.25 356 LEU A O 1
ATOM 2774 N N . GLY A 1 357 ? 0.131 -5.861 5.307 1.00 85.81 357 GLY A N 1
ATOM 2775 C CA . GLY A 1 357 ? 1.585 -5.873 5.370 1.00 85.81 357 GLY A CA 1
ATOM 2776 C C . GLY A 1 357 ? 2.213 -6.402 4.091 1.00 85.81 357 GLY A C 1
ATOM 2777 O O . GLY A 1 357 ? 1.556 -7.053 3.276 1.00 85.81 357 GLY A O 1
ATOM 2778 N N . ALA A 1 358 ? 3.502 -6.127 3.922 1.00 87.06 358 ALA A N 1
ATOM 2779 C CA . ALA A 1 358 ? 4.270 -6.540 2.761 1.00 87.06 358 ALA A CA 1
ATOM 2780 C C . ALA A 1 358 ? 5.635 -7.081 3.190 1.00 87.06 358 ALA A C 1
ATOM 2782 O O . ALA A 1 358 ? 6.295 -6.518 4.061 1.00 87.06 358 ALA A O 1
ATOM 2783 N N . VAL A 1 359 ? 6.069 -8.164 2.549 1.00 84.38 359 VAL A N 1
ATOM 2784 C CA . VAL A 1 359 ? 7.430 -8.687 2.684 1.00 84.38 359 VAL A CA 1
ATOM 2785 C C . VAL A 1 359 ? 8.226 -8.222 1.483 1.00 84.38 359 VAL A C 1
ATOM 2787 O O . VAL A 1 359 ? 7.794 -8.410 0.344 1.00 84.38 359 VAL A O 1
ATOM 2790 N N . ALA A 1 360 ? 9.400 -7.652 1.730 1.00 81.00 360 ALA A N 1
ATOM 2791 C CA . ALA A 1 360 ? 10.284 -7.162 0.689 1.00 81.00 360 ALA A CA 1
ATOM 2792 C C . ALA A 1 360 ? 11.655 -7.840 0.753 1.00 81.00 360 ALA A C 1
ATOM 2794 O O . ALA A 1 360 ? 12.136 -8.202 1.823 1.00 81.00 360 ALA A O 1
ATOM 2795 N N . HIS A 1 361 ? 12.298 -7.974 -0.401 1.00 75.00 361 HIS A N 1
ATOM 2796 C CA . HIS A 1 361 ? 13.690 -8.377 -0.521 1.00 75.00 361 HIS A CA 1
ATOM 2797 C C . HIS A 1 361 ? 14.493 -7.231 -1.110 1.00 75.00 361 HIS A C 1
ATOM 2799 O O . HIS A 1 361 ? 14.061 -6.587 -2.069 1.00 75.00 361 HIS A O 1
ATOM 2805 N N . ARG A 1 362 ? 15.674 -6.978 -0.552 1.00 69.12 362 ARG A N 1
ATOM 2806 C CA . ARG A 1 362 ? 16.618 -6.057 -1.171 1.00 69.12 362 ARG A CA 1
ATOM 2807 C C . ARG A 1 362 ? 16.997 -6.582 -2.557 1.00 69.12 362 ARG A C 1
ATOM 2809 O O . ARG A 1 362 ? 17.067 -7.787 -2.773 1.00 69.12 362 ARG A O 1
ATOM 2816 N N . PHE A 1 363 ? 17.207 -5.673 -3.497 1.00 65.50 363 PHE A N 1
ATOM 2817 C CA . PHE A 1 363 ? 17.795 -6.031 -4.782 1.00 65.50 363 PHE A CA 1
ATOM 2818 C C . PHE A 1 363 ? 19.283 -6.325 -4.582 1.00 65.50 363 PHE A C 1
ATOM 2820 O O . PHE A 1 363 ? 20.027 -5.417 -4.211 1.00 65.50 363 PHE A O 1
ATOM 2827 N N . ASP A 1 364 ? 19.675 -7.579 -4.778 1.00 56.09 364 ASP A N 1
ATOM 2828 C CA . ASP A 1 364 ? 21.028 -8.122 -4.619 1.00 56.09 364 ASP A CA 1
ATOM 2829 C C . ASP A 1 364 ? 21.848 -8.199 -5.917 1.00 56.09 364 ASP A C 1
ATOM 2831 O O . ASP A 1 364 ? 21.278 -8.042 -7.025 1.00 56.09 364 ASP A O 1
#

Foldseek 3Di:
DVVLVVQLVVLVVQLVVLVVVLLVVCVVCVVVVQPAASVNCCVVPNVSNVVSLVSNVVSLVVVLVVLCVVCPPNSPLVSVLSVLLVQQVDFPDDDPLFKDWDFSCPLQLLLQLVVCVVVVHDDDPSSNDTHTTIHFDKDFPPPDPVQLVVQVVCVVVPHWLADKDKDDVVCVVPDDVVNVVDPDDDDDPDPPPQQKKKWFDDPPDIDIDGQDCVVVVVQKIKMKGASDKDKTFMDGGSNDDPPVCVSCVPDDPPDDPFPDPPDWAWGIFIWGHFIKMKMFGHPVCLVVVVVRLVRQQVRQIWMDHRQEIETNNDPPPCPRDDLRGFYFYNVRWDADSVRSMIMGTGDPPPSDIRTPDTDIGTGD